Protein AF-A0A813IDP5-F1 (afdb_monomer)

Solvent-accessible surface area (backbone atoms only — not comparable to full-atom values): 16249 Å² total; per-residue (Å²): 142,84,89,81,89,81,82,82,85,81,72,72,75,73,71,68,74,80,64,77,87,74,73,73,68,77,76,72,83,73,72,84,49,48,85,25,66,48,54,74,78,59,19,26,36,28,25,37,61,45,60,48,39,92,89,48,86,57,61,52,46,71,66,23,50,35,38,32,26,32,76,22,34,38,39,47,40,36,32,64,86,67,83,49,56,37,43,33,43,34,32,31,40,37,76,62,54,77,47,74,40,76,81,41,38,32,37,30,34,30,40,36,33,32,39,54,38,87,44,98,55,37,33,29,40,22,27,33,35,28,42,31,26,80,41,68,93,49,50,41,40,35,36,38,38,82,76,44,77,42,68,70,37,56,89,52,60,59,45,72,74,37,39,87,55,71,80,70,61,55,93,42,63,68,58,33,37,76,76,73,42,86,48,38,35,39,34,31,37,84,68,42,78,48,53,71,81,61,20,68,47,75,84,81,56,91,84,59,84,76,78,84,75,82,77,76,78,79,71,91,74,78,95,75,86,84,93,86,74,92,80,70,80,84,75,80,88,78,84,85,86,89,89,81,88,86,86,76,90,85,77,89,80,88,80,88,80,91,78,89,81,135

Organism: Polarella glacialis (NCBI:txid89957)

Foldseek 3Di:
DDDDDDDPPPDPVVVVVVDDPPPPPPDPPQPQFDFFFDDLLPQKKFWFADKDDVVDGAQFDPTWIKGRFGRWIWTWTQGPVNPDTKTKTKTFRDDWDWDDDSQFKIKTKTWMWMDIPPDPQLKIWIWIKMWIDHGHQGKIKIFTQTPDIGGPCNVDDRSVRCSVVRPPHDGHPVVCCVPRNGTTMTITHPIDRDDNVRSPPDPDRPPDPPPPDPPPPPPDDDDDDDDDDPPPPPPPPDPPDDDDDDDDDDDDDDDDDDDDDD

Mean predicted aligned error: 13.95 Å

Secondary structure (DSSP, 8-state):
--------TTSSSSSSSS------PPPP------PBPPPGGG-EEEEEEEEE-SSSTT-BPSSEEEEEETTEEEEEEEBTTSS-EEEEEEEE-S----EE-TTS-EEEEEEEEEEEES-TT--EEEEEEEEEESSTTPPEEEEEEEEEEETT-TTS-HHHHHGGGTT---SSHHHHHHHH-PPEEEEEEEEEEPPHHHHTS----TT----------------------TTSTTSSSSS-----------------------

pLDDT: mean 78.55, std 21.83, range [33.69, 98.06]

Structure (mmCIF, N/CA/C/O backbone):
data_AF-A0A813IDP5-F1
#
_entry.id   AF-A0A813IDP5-F1
#
loop_
_atom_site.group_PDB
_atom_site.id
_atom_site.type_symbol
_atom_site.label_atom_id
_atom_site.label_alt_id
_atom_site.label_comp_id
_atom_site.label_asym_id
_atom_site.label_entity_id
_atom_site.label_seq_id
_atom_site.pdbx_PDB_ins_code
_atom_site.Cartn_x
_atom_site.Cartn_y
_atom_site.Cartn_z
_atom_site.occupancy
_atom_site.B_iso_or_equiv
_atom_site.auth_seq_id
_atom_site.auth_comp_id
_atom_site.auth_asym_id
_atom_site.auth_atom_id
_atom_site.pdbx_PDB_model_num
ATOM 1 N N . MET A 1 1 ? -82.434 -34.980 15.317 1.00 39.53 1 MET A N 1
ATOM 2 C CA . MET A 1 1 ? -81.660 -33.722 15.269 1.00 39.53 1 MET A CA 1
ATOM 3 C C . MET A 1 1 ? -80.456 -33.893 16.182 1.00 39.53 1 MET A C 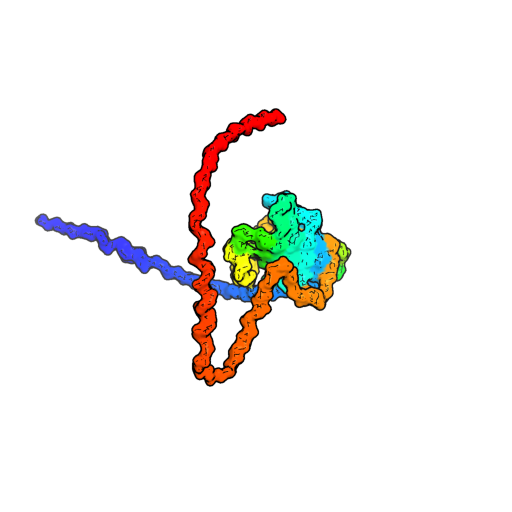1
ATOM 5 O O . MET A 1 1 ? -80.622 -33.821 17.388 1.00 39.53 1 MET A O 1
ATOM 9 N N . PHE A 1 2 ? -79.284 -34.212 15.634 1.00 33.69 2 PHE A N 1
ATOM 10 C CA . PHE A 1 2 ? -78.032 -34.261 16.394 1.00 33.69 2 PHE A CA 1
ATOM 11 C C . PHE A 1 2 ? -77.042 -33.322 15.713 1.00 33.69 2 PHE A C 1
ATOM 13 O O . PHE A 1 2 ? -76.660 -33.541 14.565 1.00 33.69 2 PHE A O 1
ATOM 20 N N . ALA A 1 3 ? -76.708 -32.235 16.404 1.00 39.44 3 ALA A N 1
ATOM 21 C CA . ALA A 1 3 ? -75.720 -31.264 15.969 1.00 39.44 3 ALA A CA 1
ATOM 22 C C . ALA A 1 3 ? -74.321 -31.797 16.304 1.00 39.44 3 ALA A C 1
ATOM 24 O O . ALA A 1 3 ? -74.005 -32.065 17.461 1.00 39.44 3 ALA A O 1
ATOM 25 N N . SER A 1 4 ? -73.504 -31.981 15.269 1.00 38.78 4 SER A N 1
ATOM 26 C CA . SER A 1 4 ? -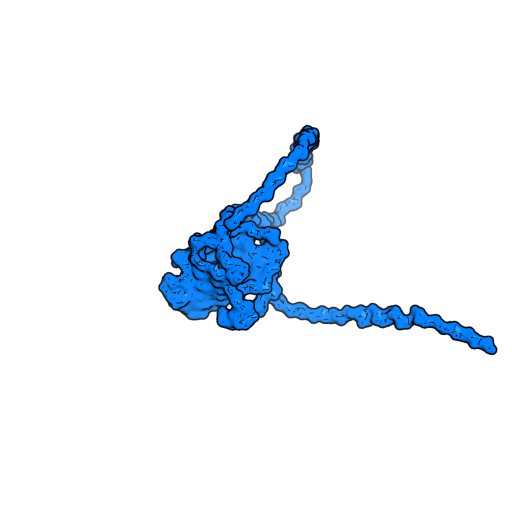72.108 -32.407 15.359 1.00 38.78 4 SER A CA 1
ATOM 27 C C . SER A 1 4 ? -71.207 -31.174 15.439 1.00 38.78 4 SER A C 1
ATOM 29 O O . SER A 1 4 ? -70.981 -30.510 14.429 1.00 38.78 4 SER A O 1
ATOM 31 N N . CYS A 1 5 ? -70.650 -30.895 16.617 1.00 44.81 5 CYS A N 1
ATOM 32 C CA . CYS A 1 5 ? -69.571 -29.924 16.792 1.00 44.81 5 CYS A CA 1
ATOM 33 C C . CYS A 1 5 ? -68.263 -30.484 16.207 1.00 44.81 5 CYS A C 1
ATOM 35 O O . CYS A 1 5 ? -67.716 -31.451 16.735 1.00 44.81 5 CYS A O 1
ATOM 37 N N . ARG A 1 6 ? -67.738 -29.879 15.132 1.00 44.88 6 ARG A N 1
ATOM 38 C CA . ARG A 1 6 ? -66.357 -30.101 14.670 1.00 44.88 6 ARG A CA 1
ATOM 39 C C . ARG A 1 6 ? -65.497 -28.899 15.044 1.00 44.88 6 ARG A C 1
ATOM 41 O O . ARG A 1 6 ? -65.799 -27.768 14.682 1.00 44.88 6 ARG A O 1
ATOM 48 N N . ASN A 1 7 ? -64.446 -29.194 15.796 1.00 49.28 7 ASN A N 1
ATOM 49 C CA . ASN A 1 7 ? -63.447 -28.274 16.316 1.00 49.28 7 ASN A CA 1
ATOM 50 C C . ASN A 1 7 ? -62.375 -28.007 15.230 1.00 49.28 7 ASN A C 1
ATOM 52 O O . ASN A 1 7 ? -61.724 -28.966 14.812 1.00 49.28 7 ASN A O 1
ATOM 56 N N . PRO A 1 8 ? -62.181 -26.766 14.742 1.00 49.66 8 PRO A N 1
ATOM 57 C CA . PRO A 1 8 ? -61.219 -26.459 13.675 1.00 49.66 8 PRO A CA 1
ATOM 58 C C . PRO A 1 8 ? -59.769 -26.259 14.166 1.00 49.66 8 PRO A C 1
ATOM 60 O O . PRO A 1 8 ? -58.891 -25.936 13.372 1.00 49.66 8 PRO A O 1
ATOM 63 N N . GLY A 1 9 ? -59.486 -26.453 15.458 1.00 47.94 9 GLY A N 1
ATOM 64 C CA . GLY A 1 9 ? -58.220 -26.040 16.079 1.00 47.94 9 GLY A CA 1
ATOM 65 C C . GLY A 1 9 ? -56.986 -26.931 15.873 1.00 47.94 9 GLY A C 1
ATOM 66 O O . GLY A 1 9 ? -55.965 -26.646 16.487 1.00 47.94 9 GLY A O 1
ATOM 67 N N . LEU A 1 10 ? -57.033 -28.000 15.066 1.00 49.62 10 LEU A N 1
ATOM 68 C CA . LEU A 1 10 ? -55.965 -29.022 15.056 1.00 49.62 10 LEU A CA 1
ATOM 69 C C . LEU A 1 10 ? -55.253 -29.249 13.710 1.00 49.62 10 LEU A C 1
ATOM 71 O O . LEU A 1 10 ? -54.625 -30.287 13.526 1.00 49.62 10 LEU A O 1
ATOM 75 N N . LEU A 1 11 ? -55.339 -28.305 12.767 1.00 49.62 11 LEU A N 1
ATOM 76 C CA . LEU A 1 11 ? -54.718 -28.444 11.435 1.00 49.62 11 LEU A CA 1
ATOM 77 C C . LEU A 1 11 ? -53.641 -27.399 11.102 1.00 49.62 11 LEU A C 1
ATOM 79 O O . LEU A 1 11 ? -53.041 -27.483 10.038 1.00 49.62 11 LEU A O 1
ATOM 83 N N . ILE A 1 12 ? -53.337 -26.460 12.006 1.00 51.47 12 ILE A N 1
ATOM 84 C CA . ILE A 1 12 ? -52.330 -25.406 11.753 1.00 51.47 12 ILE A CA 1
ATOM 85 C C . ILE A 1 12 ? -50.956 -25.728 12.382 1.00 51.47 12 ILE A C 1
ATOM 87 O O . ILE A 1 12 ? -49.949 -25.166 11.966 1.00 51.47 12 ILE A O 1
ATOM 91 N N . LEU A 1 13 ? -50.852 -26.697 13.303 1.00 48.41 13 LEU A N 1
ATOM 92 C CA . LEU A 1 13 ? -49.560 -27.041 13.927 1.00 48.41 13 LEU A CA 1
ATOM 93 C C . LEU A 1 13 ? -48.675 -28.006 13.114 1.00 48.41 13 LEU A C 1
ATOM 95 O O . LEU A 1 13 ? -47.488 -28.116 13.402 1.00 48.41 13 LEU A O 1
ATOM 99 N N . ALA A 1 14 ? -49.205 -28.687 12.093 1.00 48.88 14 ALA A N 1
ATOM 100 C CA . ALA A 1 14 ? -48.424 -29.642 11.294 1.00 48.88 14 ALA A CA 1
ATOM 101 C C . ALA A 1 14 ? -47.690 -29.002 10.096 1.00 48.88 14 ALA A C 1
ATOM 103 O O . ALA A 1 14 ? -46.794 -29.621 9.532 1.00 48.88 14 ALA A O 1
ATOM 104 N N . ALA A 1 15 ? -48.026 -27.761 9.725 1.00 50.28 15 ALA A N 1
ATOM 105 C CA . ALA A 1 15 ? -47.387 -27.049 8.612 1.00 50.28 15 ALA A CA 1
ATOM 106 C C . ALA A 1 15 ? -46.152 -26.220 9.028 1.00 50.28 15 ALA A C 1
ATOM 108 O O . ALA A 1 15 ? -45.417 -25.750 8.167 1.00 50.28 15 ALA A O 1
ATOM 109 N N . LEU A 1 16 ? -45.893 -26.067 10.334 1.00 50.84 16 LEU A N 1
ATOM 110 C CA . LEU A 1 16 ? -44.761 -25.293 10.873 1.00 50.84 16 LEU A CA 1
ATOM 111 C C . LEU A 1 16 ? -43.512 -26.136 11.191 1.00 50.84 16 LEU A C 1
ATOM 113 O O . LEU A 1 16 ? -42.489 -25.576 11.562 1.00 50.84 16 LEU A O 1
ATOM 117 N N . LEU A 1 17 ? -43.566 -27.462 11.021 1.00 52.31 17 LEU A N 1
ATOM 118 C CA . LEU A 1 17 ? -42.427 -28.368 11.261 1.00 52.31 17 LEU A CA 1
ATOM 119 C C . LEU A 1 17 ? -41.778 -28.903 9.968 1.00 52.31 17 LEU A C 1
ATOM 121 O O . LEU A 1 17 ? -40.867 -29.720 10.036 1.00 52.31 17 LEU A O 1
ATOM 125 N N . ALA A 1 18 ? -42.224 -28.438 8.794 1.00 51.28 18 ALA A N 1
ATOM 126 C CA . ALA A 1 18 ? -41.657 -28.797 7.484 1.00 51.28 18 ALA A CA 1
ATOM 127 C C . ALA A 1 18 ? -40.760 -27.693 6.873 1.00 51.28 18 ALA A C 1
ATOM 129 O O . ALA A 1 18 ? -40.407 -27.745 5.699 1.00 51.28 18 ALA A O 1
ATOM 130 N N . SER A 1 19 ? -40.392 -26.698 7.679 1.00 52.28 19 SER A N 1
ATOM 131 C CA . SER A 1 19 ? -39.401 -25.651 7.412 1.00 52.28 19 SER A CA 1
ATOM 132 C C . SER A 1 19 ? -38.330 -25.844 8.485 1.00 52.28 19 SER A C 1
ATOM 134 O O . SER A 1 19 ? -38.672 -25.854 9.658 1.00 52.28 19 SER A O 1
ATOM 136 N N . SER A 1 20 ? -37.051 -26.061 8.235 1.00 54.62 20 SER A N 1
ATOM 137 C CA . SER A 1 20 ? -36.212 -25.638 7.125 1.00 54.62 20 SER A CA 1
ATOM 138 C C . SER A 1 20 ? -34.971 -26.528 7.177 1.00 54.62 20 SER A C 1
ATOM 140 O O . SER A 1 20 ? -34.000 -26.240 7.876 1.00 54.62 20 SER A O 1
ATOM 142 N N . GLY A 1 21 ? -35.007 -27.655 6.470 1.00 55.09 21 GLY A N 1
ATOM 143 C CA . GLY A 1 21 ? -33.790 -28.382 6.126 1.00 55.09 21 GLY A CA 1
ATOM 144 C C . GLY A 1 21 ? -33.064 -27.627 5.019 1.00 55.09 21 GLY A C 1
ATOM 145 O O . GLY A 1 21 ? -32.944 -28.149 3.915 1.00 55.09 21 GLY A O 1
ATOM 146 N N . GLU A 1 22 ? -32.659 -26.379 5.272 1.00 63.47 22 GLU A N 1
ATOM 147 C CA . GLU A 1 22 ? -31.682 -25.711 4.422 1.00 63.47 22 GLU A CA 1
ATOM 148 C C . GLU A 1 22 ? -30.412 -26.540 4.536 1.00 63.47 22 GLU A C 1
ATOM 150 O O . GLU A 1 22 ? -29.700 -26.517 5.540 1.00 63.47 22 GLU A O 1
ATOM 155 N N . MET A 1 23 ? -30.183 -27.361 3.513 1.00 54.78 23 MET A N 1
ATOM 156 C CA . MET A 1 23 ? -28.875 -27.915 3.252 1.00 54.78 23 MET A CA 1
ATOM 157 C C . MET A 1 23 ? -27.949 -26.714 3.129 1.00 54.78 23 MET A C 1
ATOM 159 O O . MET A 1 23 ? -27.940 -26.054 2.092 1.00 54.78 23 MET A O 1
ATOM 163 N N . VAL A 1 24 ? -27.230 -26.403 4.209 1.00 66.12 24 VAL A N 1
ATOM 164 C CA . VAL A 1 24 ? -26.095 -25.487 4.184 1.00 66.12 24 VAL A CA 1
ATOM 165 C C . VAL A 1 24 ? -25.182 -26.061 3.117 1.00 66.12 24 VAL A C 1
ATOM 167 O O . VAL A 1 24 ? -24.538 -27.091 3.331 1.00 66.12 24 VAL A O 1
ATOM 170 N N . ALA A 1 25 ? -25.251 -25.483 1.916 1.00 71.88 25 ALA A N 1
ATOM 171 C CA . ALA A 1 25 ? -24.394 -25.869 0.817 1.00 71.88 25 ALA A CA 1
ATOM 172 C C . ALA A 1 25 ? -22.976 -25.809 1.372 1.00 71.88 25 ALA A C 1
ATOM 174 O O . ALA A 1 25 ? -22.614 -24.799 1.979 1.00 71.88 25 ALA A O 1
ATOM 175 N N . ALA A 1 26 ? -22.248 -26.924 1.261 1.00 71.94 26 ALA A N 1
ATOM 176 C CA . ALA A 1 26 ? -20.902 -27.039 1.798 1.00 71.94 26 ALA A CA 1
ATOM 177 C C . ALA A 1 26 ? -20.131 -25.785 1.395 1.00 71.94 26 ALA A C 1
ATOM 179 O O . ALA A 1 26 ? -20.037 -25.475 0.203 1.00 71.94 26 ALA A O 1
ATOM 180 N N . GLU A 1 27 ? -19.704 -25.021 2.399 1.00 71.44 27 GLU A N 1
ATOM 181 C CA . GLU A 1 27 ? -19.084 -23.735 2.154 1.00 71.44 27 GLU A CA 1
ATOM 182 C C . GLU A 1 27 ? -17.862 -23.992 1.264 1.00 71.44 27 GLU A C 1
ATOM 184 O O . GLU A 1 27 ? -17.040 -24.849 1.607 1.00 71.44 27 GLU A O 1
ATOM 189 N N . PRO A 1 28 ? -17.786 -23.374 0.072 1.00 71.56 28 PRO A N 1
ATOM 190 C CA . PRO A 1 28 ? -16.721 -23.672 -0.867 1.00 71.56 28 PRO A CA 1
ATOM 191 C C . PRO A 1 28 ? -15.389 -23.402 -0.179 1.00 71.56 28 PRO A C 1
ATOM 193 O O . PRO A 1 28 ? -15.232 -22.336 0.415 1.00 71.56 28 PRO A O 1
ATOM 196 N N . ASP A 1 29 ? -14.471 -24.366 -0.284 1.00 77.38 29 ASP A N 1
ATOM 197 C CA . ASP A 1 29 ? -13.171 -24.394 0.392 1.00 77.38 29 ASP A CA 1
ATOM 198 C C . ASP A 1 29 ? -12.573 -22.978 0.465 1.00 77.38 29 ASP A C 1
ATOM 200 O O . ASP A 1 29 ? -12.298 -22.340 -0.566 1.00 77.38 29 ASP A O 1
ATOM 204 N N . ARG A 1 30 ? -12.526 -22.411 1.680 1.00 72.31 30 ARG A N 1
ATOM 205 C CA . ARG A 1 30 ? -12.072 -21.031 1.867 1.00 72.31 30 ARG A CA 1
ATOM 206 C C . ARG A 1 30 ? -10.575 -21.018 1.573 1.00 72.31 30 ARG A C 1
ATOM 208 O O . ARG A 1 30 ? -9.841 -21.768 2.216 1.00 72.31 30 ARG A O 1
ATOM 215 N N . PRO A 1 31 ? -10.096 -20.191 0.628 1.00 76.25 31 PRO A N 1
ATOM 216 C CA . PRO A 1 31 ? -8.670 -20.109 0.375 1.00 76.25 31 PRO A CA 1
ATOM 217 C C . PRO A 1 31 ? -7.970 -19.682 1.667 1.00 76.25 31 PRO A C 1
ATOM 219 O O . PRO A 1 31 ? -8.310 -18.658 2.259 1.00 76.25 31 PRO A O 1
ATOM 222 N N . SER A 1 32 ? -7.008 -20.488 2.114 1.00 82.00 32 SER A N 1
ATOM 223 C CA . SER A 1 32 ? -6.149 -20.132 3.239 1.00 82.00 32 SER A CA 1
ATOM 224 C C . SER A 1 32 ? -5.260 -18.967 2.810 1.00 82.00 32 SER A C 1
ATOM 226 O O . SER A 1 32 ? -4.236 -19.174 2.157 1.00 82.00 32 SER A O 1
ATOM 228 N N . LEU A 1 33 ? -5.661 -17.742 3.149 1.00 89.44 33 LEU A N 1
ATOM 229 C CA . LEU A 1 33 ? -4.833 -16.562 2.935 1.00 89.44 33 LEU A CA 1
ATOM 230 C C . LEU A 1 33 ? -3.626 -16.613 3.871 1.00 89.44 33 LEU A C 1
ATOM 232 O O . LEU A 1 33 ? -3.745 -16.932 5.053 1.00 89.44 33 LEU A O 1
ATOM 236 N N . MET A 1 34 ? -2.458 -16.287 3.333 1.00 90.31 34 MET A N 1
ATOM 237 C CA . MET A 1 34 ? -1.220 -16.159 4.095 1.00 90.31 34 MET A CA 1
ATOM 238 C C . MET A 1 34 ? -0.588 -14.819 3.756 1.00 90.31 34 MET A C 1
ATOM 240 O O . MET A 1 34 ? -0.706 -14.369 2.617 1.00 90.31 34 MET A O 1
ATOM 244 N N . ILE A 1 35 ? 0.099 -14.209 4.724 1.00 92.00 35 ILE A N 1
ATOM 245 C CA . ILE A 1 35 ? 0.867 -12.987 4.470 1.00 92.00 35 ILE A CA 1
ATOM 246 C C . ILE A 1 35 ? 1.906 -13.290 3.391 1.00 92.00 35 ILE A C 1
ATOM 248 O O . ILE A 1 35 ? 2.665 -14.256 3.497 1.00 92.00 35 ILE A O 1
ATOM 252 N N . GLN A 1 36 ? 1.902 -12.477 2.344 1.00 95.44 36 GLN A N 1
ATOM 253 C CA . GLN A 1 36 ? 2.810 -12.575 1.215 1.00 95.44 36 GLN A CA 1
ATOM 254 C C . GLN A 1 36 ? 3.916 -11.540 1.337 1.00 95.44 36 GLN A C 1
ATOM 256 O O . GLN A 1 36 ? 3.737 -10.479 1.936 1.00 95.44 36 GLN A O 1
ATOM 261 N N . GLU A 1 37 ? 5.058 -11.842 0.725 1.00 94.94 37 GLU A N 1
ATOM 262 C CA . GLU A 1 37 ? 6.118 -10.855 0.630 1.00 94.94 37 GLU A CA 1
ATOM 263 C C . GLU A 1 37 ? 5.778 -9.762 -0.386 1.00 94.94 37 GLU A C 1
ATOM 265 O O . GLU A 1 37 ? 5.299 -10.043 -1.488 1.00 94.94 37 GLU A O 1
ATOM 270 N N . VAL A 1 38 ? 6.120 -8.519 -0.054 1.00 95.50 38 VAL A N 1
ATOM 271 C CA . VAL A 1 38 ? 6.118 -7.415 -1.018 1.00 95.50 38 VAL A CA 1
ATOM 272 C C . VAL A 1 38 ? 7.165 -7.699 -2.104 1.00 95.50 38 VAL A C 1
ATOM 274 O O . VAL A 1 38 ? 8.315 -8.015 -1.758 1.00 95.50 38 VAL A O 1
ATOM 277 N N . PRO A 1 39 ? 6.825 -7.586 -3.404 1.00 95.06 39 PRO A N 1
ATOM 278 C CA . PRO A 1 39 ? 7.782 -7.758 -4.495 1.00 95.06 39 PRO A CA 1
ATOM 279 C C . PRO A 1 39 ? 8.973 -6.813 -4.375 1.00 95.06 39 PRO A C 1
ATOM 281 O O . PRO A 1 39 ? 8.818 -5.668 -3.963 1.00 95.06 39 PRO A O 1
ATOM 284 N N . GLU A 1 40 ? 10.158 -7.248 -4.802 1.00 94.69 40 GLU A N 1
ATOM 285 C CA . GLU A 1 40 ? 11.375 -6.424 -4.742 1.00 94.69 40 GLU A CA 1
ATOM 286 C C . GLU A 1 40 ? 11.218 -5.071 -5.455 1.00 94.69 40 GLU A C 1
ATOM 288 O O . GLU A 1 40 ? 11.635 -4.048 -4.921 1.00 94.69 40 GLU A O 1
ATOM 293 N N . ALA A 1 41 ? 10.507 -5.047 -6.587 1.00 94.12 41 ALA A N 1
ATOM 294 C CA . ALA A 1 41 ? 10.184 -3.828 -7.336 1.00 94.12 41 ALA A CA 1
ATOM 295 C C . ALA A 1 41 ? 9.362 -2.794 -6.538 1.00 94.12 41 ALA A C 1
ATOM 297 O O . ALA A 1 41 ? 9.345 -1.616 -6.886 1.00 94.12 41 ALA A O 1
ATOM 298 N N . MET A 1 42 ? 8.688 -3.229 -5.472 1.00 95.00 42 MET A N 1
ATOM 299 C CA . MET A 1 42 ? 7.898 -2.385 -4.580 1.00 95.00 42 MET A CA 1
ATOM 300 C C . MET A 1 42 ? 8.577 -2.128 -3.237 1.00 95.00 42 MET A C 1
ATOM 302 O O . MET A 1 42 ? 8.054 -1.342 -2.461 1.00 95.00 42 MET A O 1
ATOM 306 N N . ARG A 1 43 ? 9.718 -2.759 -2.928 1.00 95.56 43 ARG A N 1
ATOM 307 C CA . ARG A 1 43 ? 10.416 -2.552 -1.649 1.00 95.56 43 ARG A CA 1
ATOM 308 C C . ARG A 1 43 ? 11.118 -1.202 -1.660 1.00 95.56 43 ARG A C 1
ATOM 310 O O . ARG A 1 43 ? 12.257 -1.085 -2.114 1.00 95.56 43 ARG A O 1
ATOM 317 N N . LEU A 1 44 ? 10.426 -0.177 -1.185 1.00 95.44 44 LEU A N 1
ATOM 318 C CA . LEU A 1 44 ? 10.867 1.208 -1.258 1.00 95.44 44 LEU A CA 1
ATOM 319 C C . LEU A 1 44 ? 10.523 1.990 0.005 1.00 95.44 44 LEU A C 1
ATOM 321 O O . LEU A 1 44 ? 9.554 1.691 0.699 1.00 95.44 44 LEU A O 1
ATOM 325 N N . ARG A 1 45 ? 11.304 3.032 0.266 1.00 96.44 45 ARG A N 1
ATOM 326 C CA . ARG A 1 45 ? 10.967 4.128 1.171 1.00 96.44 45 ARG A CA 1
ATOM 327 C C . ARG A 1 45 ? 10.711 5.352 0.313 1.00 96.44 45 ARG A C 1
ATOM 329 O O . ARG A 1 45 ? 11.537 5.674 -0.531 1.00 96.44 45 ARG A O 1
ATOM 336 N N . GLY A 1 46 ? 9.596 6.029 0.516 1.00 96.06 46 GLY A N 1
ATOM 337 C CA . GLY A 1 46 ? 9.273 7.233 -0.238 1.00 96.06 46 GLY A CA 1
ATOM 338 C C . GLY A 1 46 ? 8.324 8.121 0.538 1.00 96.06 46 GLY A C 1
ATOM 339 O O . GLY A 1 46 ? 8.118 7.931 1.740 1.00 96.06 46 GLY A O 1
ATOM 340 N N . ASN A 1 47 ? 7.725 9.076 -0.161 1.00 97.25 47 ASN A N 1
ATOM 341 C CA . ASN A 1 47 ? 6.681 9.899 0.419 1.00 97.25 47 ASN A CA 1
ATOM 342 C C . ASN A 1 47 ? 5.443 9.895 -0.467 1.00 97.25 47 ASN A C 1
ATOM 344 O O . ASN A 1 47 ? 5.552 10.092 -1.676 1.00 97.25 47 ASN A O 1
ATOM 348 N N . ALA A 1 48 ? 4.267 9.729 0.132 1.00 95.81 48 ALA A N 1
ATOM 349 C CA . ALA A 1 48 ? 3.024 10.078 -0.534 1.00 95.81 48 ALA A CA 1
ATOM 350 C C . ALA A 1 48 ? 3.037 11.588 -0.750 1.00 95.81 48 ALA A C 1
ATOM 352 O O . ALA A 1 48 ? 3.136 12.351 0.210 1.00 95.81 48 ALA A O 1
ATOM 353 N N . ALA A 1 49 ? 2.994 12.019 -2.004 1.00 94.25 49 ALA A N 1
ATOM 354 C CA . ALA A 1 49 ? 2.986 13.428 -2.384 1.00 94.25 49 ALA A CA 1
ATOM 355 C C . ALA A 1 49 ? 1.582 13.913 -2.751 1.00 94.25 49 ALA A C 1
ATOM 357 O O . ALA A 1 49 ? 1.316 15.115 -2.766 1.00 94.25 49 ALA A O 1
ATOM 358 N N . TRP A 1 50 ? 0.689 12.976 -3.062 1.00 91.31 50 TRP A N 1
ATOM 359 C CA . TRP A 1 50 ? -0.676 13.260 -3.456 1.00 91.31 50 TRP A CA 1
ATOM 360 C C . TRP A 1 50 ? -1.568 12.053 -3.182 1.00 91.31 50 TRP A C 1
ATOM 362 O O . TRP A 1 50 ? -1.134 10.914 -3.354 1.00 91.31 50 TRP A O 1
ATOM 372 N N . CYS A 1 51 ? -2.813 12.326 -2.803 1.00 86.38 51 CYS A N 1
ATOM 373 C CA . CYS A 1 51 ? -3.883 11.343 -2.741 1.00 86.38 51 CYS A CA 1
ATOM 374 C C . CYS A 1 51 ? -5.179 11.977 -3.262 1.00 86.38 51 CYS A C 1
ATOM 376 O O . CYS A 1 51 ? -5.502 13.104 -2.861 1.00 86.38 51 CYS A O 1
ATOM 378 N N . ASN A 1 52 ? -5.931 11.281 -4.118 1.00 84.88 52 ASN A N 1
ATOM 379 C CA . ASN A 1 52 ? -7.360 11.548 -4.266 1.00 84.88 52 ASN A CA 1
ATOM 380 C C . ASN A 1 52 ? -8.140 10.583 -3.378 1.00 84.88 52 ASN A C 1
ATOM 382 O O . ASN A 1 52 ? -8.199 9.385 -3.626 1.00 84.88 52 ASN A O 1
ATOM 386 N N . ASP A 1 53 ? -8.795 11.148 -2.378 1.00 77.88 53 ASP A N 1
ATOM 387 C CA . ASP A 1 53 ? -9.888 10.487 -1.690 1.00 77.88 53 ASP A CA 1
ATOM 388 C C . ASP A 1 53 ? -11.185 11.092 -2.259 1.00 77.88 53 ASP A C 1
ATOM 390 O O . ASP A 1 53 ? -11.370 12.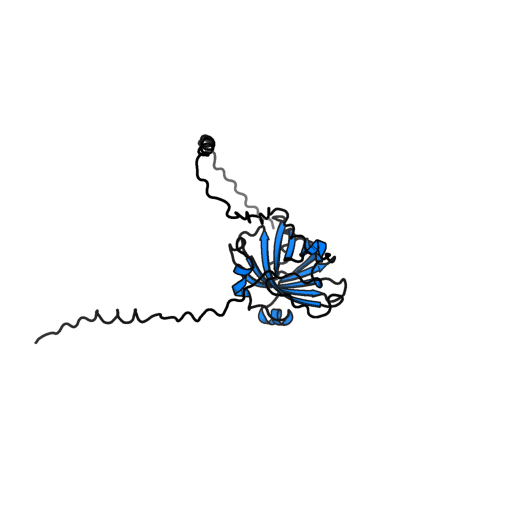314 -2.151 1.00 77.88 53 ASP A O 1
ATOM 394 N N . PRO A 1 54 ? -12.026 10.305 -2.958 1.00 68.94 54 PRO A N 1
ATOM 395 C CA . PRO A 1 54 ? -13.267 10.805 -3.540 1.00 68.94 54 PRO A CA 1
ATOM 396 C C . PRO A 1 54 ? -14.269 11.287 -2.482 1.00 68.94 54 PRO A C 1
ATOM 398 O O . PRO A 1 54 ? -15.081 12.161 -2.791 1.00 68.94 54 PRO A O 1
ATOM 401 N N . ASP A 1 55 ? -14.185 10.773 -1.253 1.00 69.56 55 ASP A N 1
ATOM 402 C CA . ASP A 1 55 ? -15.118 11.076 -0.170 1.00 69.56 55 ASP A CA 1
ATOM 403 C C . ASP A 1 55 ? -14.592 12.174 0.765 1.00 69.56 55 ASP A C 1
ATOM 405 O O . ASP A 1 55 ? -15.375 12.875 1.411 1.00 69.56 55 ASP A O 1
ATOM 409 N N . GLU A 1 56 ? -13.274 12.392 0.807 1.00 63.78 56 GLU A N 1
ATOM 410 C CA . GLU A 1 56 ? -12.655 13.353 1.721 1.00 63.78 56 GLU A CA 1
ATOM 411 C C . GLU A 1 56 ? -11.484 14.110 1.100 1.00 63.78 56 GLU A C 1
ATOM 413 O O . GLU A 1 56 ? -10.318 13.827 1.378 1.00 63.78 56 GLU A O 1
ATOM 418 N N . THR A 1 57 ? -11.782 15.139 0.299 1.00 59.19 57 THR A N 1
ATOM 419 C CA . THR A 1 57 ? -10.777 15.976 -0.377 1.00 59.19 57 THR A CA 1
ATOM 420 C C . THR A 1 57 ? -9.651 16.437 0.568 1.00 59.19 57 THR A C 1
ATOM 422 O O . THR A 1 57 ? -9.737 17.467 1.236 1.00 59.19 57 THR A O 1
ATOM 425 N N . MET A 1 58 ? -8.566 15.658 0.557 1.00 69.00 58 MET A N 1
ATOM 426 C CA . MET A 1 58 ? -7.299 15.796 1.271 1.00 69.00 58 MET A CA 1
ATOM 427 C C . MET A 1 58 ? -7.352 15.863 2.811 1.00 69.00 58 MET A C 1
ATOM 429 O O . MET A 1 58 ? -7.040 16.904 3.397 1.00 69.00 58 MET A O 1
ATOM 433 N N . ARG A 1 59 ? -7.604 14.721 3.463 1.00 86.94 59 ARG A N 1
ATOM 434 C CA . ARG A 1 59 ? -7.497 14.524 4.926 1.00 86.94 59 ARG A CA 1
ATOM 435 C C . ARG A 1 59 ? -6.094 14.784 5.510 1.00 86.94 59 ARG A C 1
ATOM 437 O O . ARG A 1 59 ? -5.986 15.222 6.658 1.00 86.94 59 ARG A O 1
ATOM 444 N N . TYR A 1 60 ? -5.026 14.552 4.742 1.00 92.38 60 TYR A N 1
ATOM 445 C CA . TYR A 1 60 ? -3.645 14.542 5.252 1.00 92.38 60 TYR A CA 1
ATOM 446 C C . TYR A 1 60 ? -2.776 15.716 4.784 1.00 92.38 60 TYR A C 1
ATOM 448 O O . TYR A 1 60 ? -3.014 16.338 3.744 1.00 92.38 60 TYR A O 1
ATOM 456 N N . VAL A 1 61 ? -1.748 16.020 5.575 1.00 94.50 61 VAL A N 1
ATOM 457 C CA . VAL A 1 61 ? -0.647 16.914 5.213 1.00 94.50 61 VAL A CA 1
ATOM 458 C C . VAL A 1 61 ? 0.330 16.142 4.333 1.00 94.50 61 VAL A C 1
ATOM 460 O O . VAL A 1 61 ? 0.844 15.104 4.740 1.00 94.50 61 VAL A O 1
ATOM 463 N N . PHE A 1 62 ? 0.599 16.674 3.142 1.00 93.94 62 PHE A N 1
ATOM 464 C CA . PHE A 1 62 ? 1.573 16.123 2.203 1.00 93.94 62 PHE A CA 1
ATOM 465 C C . PHE A 1 62 ? 2.885 16.929 2.215 1.00 93.94 62 PHE A C 1
ATOM 467 O O . PHE A 1 62 ? 2.844 18.147 2.425 1.00 93.94 62 PHE A O 1
ATOM 474 N N . PRO A 1 63 ? 4.031 16.294 1.912 1.00 96.00 63 PRO A N 1
ATOM 475 C CA . PRO A 1 63 ? 4.184 14.852 1.731 1.00 96.00 63 PRO A CA 1
ATOM 476 C C . PRO A 1 63 ? 4.255 14.107 3.079 1.00 96.00 63 PRO A C 1
ATOM 478 O O . PRO A 1 63 ? 4.666 14.695 4.081 1.00 96.00 63 PRO A O 1
ATOM 481 N N . TYR A 1 64 ? 3.886 12.823 3.111 1.00 96.12 64 TYR A N 1
ATOM 482 C CA . TYR A 1 64 ? 4.050 11.971 4.298 1.00 96.12 64 TYR A CA 1
ATOM 483 C C . TYR A 1 64 ? 4.805 10.672 3.995 1.00 96.12 64 TYR A C 1
ATOM 485 O O . TYR A 1 64 ? 4.678 10.143 2.889 1.00 96.12 64 TYR A O 1
ATOM 493 N N . PRO A 1 65 ? 5.602 10.145 4.943 1.00 97.25 65 PRO A N 1
ATOM 494 C CA . PRO A 1 65 ? 6.454 8.993 4.687 1.00 97.25 65 PRO A CA 1
ATOM 495 C C . PRO A 1 65 ? 5.653 7.694 4.571 1.00 97.25 65 PRO A C 1
ATOM 497 O O . PRO A 1 65 ? 4.733 7.428 5.351 1.00 97.25 65 PRO A O 1
ATOM 500 N N . VAL A 1 66 ? 6.084 6.856 3.630 1.00 97.19 66 VAL A N 1
ATOM 501 C CA . VAL A 1 66 ? 5.628 5.477 3.446 1.00 97.19 66 VAL A CA 1
ATOM 502 C C . VAL A 1 66 ? 6.836 4.561 3.274 1.00 97.19 66 VAL A C 1
ATOM 504 O O . VAL A 1 66 ? 7.857 4.939 2.688 1.00 97.19 66 VAL A O 1
ATOM 507 N N . GLU A 1 67 ? 6.734 3.341 3.782 1.00 96.88 67 GLU A N 1
ATOM 508 C CA . GLU A 1 67 ? 7.789 2.348 3.655 1.00 96.88 67 GLU A CA 1
ATOM 509 C C . GLU A 1 67 ? 7.222 0.962 3.360 1.00 96.88 67 GLU A C 1
ATOM 511 O O . GLU A 1 67 ? 6.546 0.366 4.193 1.00 96.88 67 GLU A O 1
ATOM 516 N N . PHE A 1 68 ? 7.559 0.426 2.191 1.00 95.88 68 PHE A N 1
ATOM 517 C CA . PHE A 1 68 ? 7.228 -0.918 1.740 1.00 95.88 68 PHE A CA 1
ATOM 518 C C . PHE A 1 68 ? 8.408 -1.861 2.016 1.00 95.88 68 PHE A C 1
ATOM 520 O O . PHE A 1 68 ? 9.467 -1.775 1.394 1.00 95.88 68 PHE A O 1
ATOM 527 N N . ARG A 1 69 ? 8.235 -2.782 2.963 1.00 95.00 69 ARG A N 1
ATOM 528 C CA . ARG A 1 69 ? 9.224 -3.780 3.408 1.00 95.00 69 ARG A CA 1
ATOM 529 C C . ARG A 1 69 ? 8.809 -5.179 2.964 1.00 95.00 69 ARG A C 1
ATOM 531 O O . ARG A 1 69 ? 7.728 -5.368 2.432 1.00 95.00 69 ARG A O 1
ATOM 538 N N . ALA A 1 70 ? 9.638 -6.195 3.213 1.00 93.44 70 ALA A N 1
ATOM 539 C CA . ALA A 1 70 ? 9.319 -7.554 2.771 1.00 93.44 70 ALA A CA 1
ATOM 540 C C . ALA A 1 70 ? 7.988 -8.062 3.354 1.00 93.44 70 ALA A C 1
ATOM 542 O O . ALA A 1 70 ? 7.219 -8.673 2.630 1.00 93.44 70 ALA A O 1
ATOM 543 N N . ALA A 1 71 ? 7.688 -7.771 4.622 1.00 89.88 71 ALA A N 1
ATOM 544 C CA . ALA A 1 71 ? 6.502 -8.292 5.311 1.00 89.88 71 ALA A CA 1
ATOM 545 C C . ALA A 1 71 ? 5.213 -7.460 5.126 1.00 89.88 71 ALA A C 1
ATOM 547 O O . ALA A 1 71 ? 4.186 -7.811 5.703 1.00 89.88 71 ALA A O 1
ATOM 548 N N . GLY A 1 72 ? 5.261 -6.349 4.388 1.00 94.25 72 GLY A N 1
ATOM 549 C CA . GLY A 1 72 ? 4.155 -5.395 4.292 1.00 94.25 72 GLY A CA 1
ATOM 550 C C . GLY A 1 72 ? 4.655 -3.959 4.209 1.00 94.25 72 GLY A C 1
ATOM 551 O O . GLY A 1 72 ? 5.830 -3.723 3.937 1.00 94.25 72 GLY A O 1
ATOM 552 N N . TYR A 1 73 ? 3.787 -2.992 4.468 1.00 96.06 73 TYR A N 1
ATOM 553 C CA . TYR A 1 73 ? 4.135 -1.577 4.425 1.00 96.06 73 TYR A CA 1
ATOM 554 C C . TYR A 1 73 ? 3.603 -0.814 5.636 1.00 96.06 73 TYR A C 1
ATOM 556 O O . TYR A 1 73 ? 2.685 -1.263 6.322 1.00 96.06 73 TYR A O 1
ATOM 564 N N . VAL A 1 74 ? 4.220 0.329 5.919 1.00 96.94 74 VAL A N 1
ATOM 565 C CA . VAL A 1 74 ? 3.832 1.242 6.998 1.00 96.94 74 VAL A CA 1
ATOM 566 C C . VAL A 1 74 ? 3.765 2.670 6.479 1.00 96.94 74 VAL A C 1
ATOM 568 O O . VAL A 1 74 ? 4.496 3.027 5.554 1.00 96.94 74 VAL A O 1
ATOM 571 N N . TRP A 1 75 ? 2.915 3.495 7.082 1.00 97.06 75 TRP A N 1
ATOM 572 C CA . TRP A 1 75 ? 2.828 4.922 6.775 1.00 97.06 75 TRP A CA 1
ATOM 573 C C . TRP A 1 75 ? 2.595 5.748 8.038 1.00 97.06 75 TRP A C 1
ATOM 575 O O . TRP A 1 75 ? 2.132 5.239 9.061 1.00 97.06 75 TRP A O 1
ATOM 585 N N . SER A 1 76 ? 2.935 7.033 7.959 1.00 97.06 76 SER A N 1
ATOM 586 C CA . SER A 1 76 ? 2.689 8.010 9.020 1.00 97.06 76 SER A CA 1
ATOM 587 C C . SER A 1 76 ? 2.126 9.282 8.402 1.00 97.06 76 SER A C 1
ATOM 589 O O . SER A 1 76 ? 2.893 10.097 7.908 1.00 97.06 76 SER A O 1
ATOM 591 N N . ALA A 1 77 ? 0.801 9.433 8.383 1.00 96.19 77 ALA A N 1
ATOM 592 C CA . ALA A 1 77 ? 0.089 10.498 7.680 1.00 96.19 77 ALA A CA 1
ATOM 593 C C . ALA A 1 77 ? -0.525 11.515 8.667 1.00 96.19 77 ALA A C 1
ATOM 595 O O . ALA A 1 77 ? -1.551 11.242 9.301 1.00 96.19 77 ALA A O 1
ATOM 596 N N . PRO A 1 78 ? 0.068 12.712 8.834 1.00 95.75 78 PRO A N 1
ATOM 597 C CA . PRO A 1 78 ? -0.487 13.746 9.705 1.00 95.75 78 PRO A CA 1
ATOM 598 C C . PRO A 1 78 ? -1.810 14.278 9.153 1.00 95.75 78 PRO A C 1
ATOM 600 O O . PRO A 1 78 ? -1.893 14.616 7.973 1.00 95.75 78 PRO A O 1
ATOM 603 N N . LYS A 1 79 ? -2.848 14.404 9.985 1.00 93.19 79 LYS A N 1
ATOM 604 C CA . LYS A 1 79 ? -4.125 14.999 9.560 1.00 93.19 79 LYS A CA 1
ATOM 605 C C . LYS A 1 79 ? -3.997 16.515 9.413 1.00 93.19 79 LYS A C 1
ATOM 607 O O . LYS A 1 79 ? -3.339 17.169 10.222 1.00 93.19 79 LYS A O 1
ATOM 612 N N . LYS A 1 80 ? -4.654 17.098 8.404 1.00 92.06 80 LYS A N 1
ATOM 613 C CA . LYS A 1 80 ? -4.615 18.555 8.153 1.00 92.06 80 LYS A CA 1
ATOM 614 C C . LYS A 1 80 ? -5.192 19.390 9.289 1.00 92.06 80 LYS A C 1
ATOM 616 O O . LYS A 1 80 ? -4.752 20.516 9.490 1.00 92.06 80 LYS A O 1
ATOM 621 N N . ASP A 1 81 ? -6.166 18.849 10.011 1.00 92.25 81 ASP A N 1
ATOM 622 C CA . ASP A 1 81 ? -6.778 19.508 11.166 1.00 92.25 81 ASP A CA 1
ATOM 623 C C . ASP A 1 81 ? -5.875 19.500 12.416 1.00 92.25 81 ASP A C 1
ATOM 625 O O . ASP A 1 81 ? -6.228 20.091 13.434 1.00 92.25 81 ASP A O 1
ATOM 629 N N . GLY A 1 82 ? -4.712 18.838 12.350 1.00 91.56 82 GLY A N 1
ATOM 630 C CA . GLY A 1 82 ? -3.764 18.718 13.454 1.00 91.56 82 GLY A CA 1
ATOM 631 C C . GLY A 1 82 ? -4.241 17.824 14.601 1.00 91.56 82 GLY A C 1
ATOM 632 O O . GLY A 1 82 ? -3.584 17.782 15.639 1.00 91.56 82 GLY A O 1
ATOM 633 N N . SER A 1 83 ? -5.361 17.110 14.444 1.00 93.44 83 SER A N 1
ATOM 634 C CA . SER A 1 83 ? -5.963 16.306 15.516 1.00 93.44 83 SER A CA 1
ATOM 635 C C . SER A 1 83 ? -5.127 15.083 15.892 1.00 93.44 83 SER A C 1
ATOM 637 O O . SER A 1 83 ? -5.101 14.683 17.057 1.00 93.44 83 SER A O 1
ATOM 639 N N . ALA A 1 84 ? -4.452 14.478 14.913 1.00 93.81 84 ALA A N 1
ATOM 640 C CA . ALA A 1 84 ? -3.633 13.288 15.089 1.00 93.81 84 ALA A CA 1
ATOM 641 C C . ALA A 1 84 ? -2.669 13.076 13.913 1.00 93.81 84 ALA A C 1
ATOM 643 O O . ALA A 1 84 ? -2.816 13.665 12.841 1.00 93.81 84 ALA A O 1
ATOM 644 N N . THR A 1 85 ? -1.712 12.171 14.110 1.00 95.12 85 THR A N 1
ATOM 645 C CA . THR A 1 85 ? -0.994 11.507 13.016 1.00 95.12 85 THR A CA 1
ATOM 646 C C . THR A 1 85 ? -1.517 10.091 12.899 1.00 95.12 85 THR A C 1
ATOM 648 O O . THR A 1 85 ? -1.558 9.369 13.893 1.00 95.12 85 THR A O 1
ATOM 651 N N . GLU A 1 86 ? -1.957 9.723 11.703 1.00 94.69 86 GLU A N 1
ATOM 652 C CA . GLU A 1 86 ? -2.350 8.360 11.403 1.00 94.69 86 GLU A CA 1
ATOM 653 C C . GLU A 1 86 ? -1.103 7.502 11.213 1.00 94.69 86 GLU A C 1
ATOM 655 O O . GLU A 1 86 ? -0.299 7.764 10.325 1.00 94.69 86 GLU A O 1
ATOM 660 N N . LEU A 1 87 ? -0.942 6.487 12.053 1.00 96.75 87 LEU A N 1
ATOM 661 C CA . LEU A 1 87 ? 0.106 5.484 11.939 1.00 96.75 87 LEU A CA 1
ATOM 662 C C . LEU A 1 87 ? -0.531 4.196 11.450 1.00 96.75 87 LEU A C 1
ATOM 664 O O . LEU A 1 87 ? -1.371 3.619 12.146 1.00 96.75 87 LEU A O 1
ATOM 668 N N . GLY A 1 88 ? -0.146 3.759 10.261 1.00 96.00 88 GLY A N 1
ATOM 669 C CA . GLY A 1 88 ? -0.767 2.618 9.619 1.00 96.00 88 GLY A CA 1
ATOM 670 C C . GLY A 1 88 ? 0.195 1.510 9.256 1.00 96.00 88 GLY A C 1
ATOM 671 O O . GLY A 1 88 ? 1.399 1.717 9.089 1.00 96.00 88 GLY A O 1
ATOM 672 N N . VAL A 1 89 ? -0.373 0.314 9.150 1.00 97.00 89 VAL A N 1
ATOM 673 C CA . VAL A 1 89 ? 0.309 -0.899 8.712 1.00 97.00 89 VAL A CA 1
ATOM 674 C C . VAL A 1 89 ? -0.579 -1.657 7.728 1.00 97.00 89 VAL A C 1
ATOM 676 O O . VAL A 1 89 ? -1.790 -1.774 7.935 1.00 97.00 89 VAL A O 1
ATOM 679 N N . GLY A 1 90 ? 0.028 -2.186 6.672 1.00 97.25 90 GLY A N 1
ATOM 680 C CA . GLY A 1 90 ? -0.629 -2.973 5.633 1.00 97.25 90 GLY A CA 1
ATOM 681 C C . GLY A 1 90 ? 0.166 -4.230 5.296 1.00 97.25 90 GLY A C 1
ATOM 682 O O . GLY A 1 90 ? 1.396 -4.231 5.346 1.00 97.25 90 GLY A O 1
ATOM 683 N N . VAL A 1 91 ? -0.528 -5.319 4.968 1.00 97.06 91 VAL A N 1
ATOM 684 C CA . VAL A 1 91 ? 0.076 -6.592 4.551 1.00 97.06 91 VAL A CA 1
ATOM 685 C C . VAL A 1 91 ? -0.605 -7.135 3.303 1.00 97.06 91 VAL A C 1
ATOM 687 O O . VAL A 1 91 ? -1.824 -7.046 3.153 1.00 97.06 91 VAL A O 1
ATOM 690 N N . LEU A 1 92 ? 0.182 -7.754 2.428 1.00 97.00 92 LEU A N 1
ATOM 691 C CA . LEU A 1 92 ? -0.325 -8.429 1.238 1.00 97.00 92 LEU A CA 1
ATOM 692 C C . LEU A 1 92 ? -0.863 -9.803 1.637 1.00 97.00 92 LEU A C 1
ATOM 694 O O . LEU A 1 92 ? -0.178 -10.568 2.315 1.00 97.00 92 LEU A O 1
ATOM 698 N N . LEU A 1 93 ? -2.077 -10.130 1.209 1.00 96.12 93 LEU A N 1
ATOM 699 C CA . LEU A 1 93 ? -2.731 -11.409 1.493 1.00 96.12 93 LEU A CA 1
ATOM 700 C C . LEU A 1 93 ? -2.796 -12.338 0.279 1.00 96.12 93 LEU A C 1
ATOM 702 O O . LEU A 1 93 ? -2.972 -13.547 0.439 1.00 96.12 93 LEU A O 1
ATOM 706 N N . THR A 1 94 ? -2.629 -11.798 -0.927 1.00 95.56 94 THR A N 1
ATOM 707 C CA . THR A 1 94 ? -2.438 -12.580 -2.154 1.00 95.56 94 THR A CA 1
ATOM 708 C C . THR A 1 94 ? -1.115 -12.227 -2.802 1.00 95.56 94 THR A C 1
ATOM 710 O O . THR A 1 94 ? -0.542 -11.161 -2.568 1.00 95.56 94 THR A O 1
ATOM 713 N N . LYS A 1 95 ? -0.584 -13.167 -3.586 1.00 94.94 95 LYS A N 1
ATOM 714 C CA . LYS A 1 95 ? 0.689 -12.965 -4.265 1.00 94.94 95 LYS A CA 1
ATOM 715 C C . LYS A 1 95 ? 0.534 -11.814 -5.256 1.00 94.94 95 LYS A C 1
ATOM 717 O O . LYS A 1 95 ? -0.365 -11.843 -6.088 1.00 94.94 95 LYS A O 1
ATOM 722 N N . ALA A 1 96 ? 1.428 -10.840 -5.164 1.00 94.00 96 ALA A N 1
ATOM 723 C CA . ALA A 1 96 ? 1.531 -9.756 -6.123 1.00 94.00 96 ALA A CA 1
ATOM 724 C C . ALA A 1 96 ? 2.137 -10.279 -7.437 1.00 94.00 96 ALA A C 1
ATOM 726 O O . ALA A 1 96 ? 3.265 -10.785 -7.465 1.00 94.00 96 ALA A O 1
ATOM 727 N N . GLU A 1 97 ? 1.364 -10.212 -8.519 1.00 91.44 97 GLU A N 1
ATOM 728 C CA . GLU A 1 97 ? 1.799 -10.619 -9.855 1.00 91.44 97 GLU A CA 1
ATOM 729 C C . GLU A 1 97 ? 2.345 -9.419 -10.627 1.00 91.44 97 GLU A C 1
ATOM 731 O O . GLU A 1 97 ? 1.594 -8.598 -11.151 1.00 91.44 97 GLU A O 1
ATOM 736 N N . LEU A 1 98 ? 3.674 -9.337 -10.715 1.00 94.94 98 LEU A N 1
ATOM 737 C CA . LEU A 1 98 ? 4.343 -8.285 -11.468 1.00 94.94 98 LEU A CA 1
ATOM 738 C C . LEU A 1 98 ? 4.171 -8.510 -12.979 1.00 94.94 98 LEU A C 1
ATOM 740 O O . LEU A 1 98 ? 4.632 -9.512 -13.530 1.00 94.94 98 LEU A O 1
ATOM 744 N N . LYS A 1 99 ? 3.545 -7.550 -13.654 1.00 95.38 99 LYS A N 1
ATOM 745 C CA . LYS A 1 99 ? 3.460 -7.434 -15.111 1.00 95.38 99 LYS A CA 1
ATOM 746 C C . LYS A 1 99 ? 4.471 -6.387 -15.571 1.00 95.38 99 LYS A C 1
ATOM 748 O O . LYS A 1 99 ? 4.425 -5.252 -15.111 1.00 95.38 99 LYS A O 1
ATOM 753 N N . GLY A 1 100 ? 5.358 -6.756 -16.492 1.00 92.69 100 GLY A N 1
ATOM 754 C CA . GLY A 1 100 ? 6.430 -5.883 -16.982 1.00 92.69 100 GLY A CA 1
ATOM 755 C C . GLY A 1 100 ? 7.799 -6.250 -16.411 1.00 92.69 100 GLY A C 1
ATOM 756 O O . GLY A 1 100 ? 8.020 -7.387 -15.996 1.00 92.69 100 GLY A O 1
ATOM 757 N N . ASP A 1 101 ? 8.727 -5.296 -16.427 1.00 90.56 101 ASP A N 1
ATOM 758 C CA . ASP A 1 101 ? 10.090 -5.468 -15.916 1.00 90.56 101 ASP A CA 1
ATOM 759 C C . ASP A 1 101 ? 10.331 -4.486 -14.765 1.00 90.56 101 ASP A C 1
ATOM 761 O O . ASP A 1 101 ? 10.111 -3.283 -14.895 1.00 90.56 101 ASP A O 1
ATOM 765 N N . ALA A 1 102 ? 10.806 -5.011 -13.633 1.00 86.31 102 ALA A N 1
ATOM 766 C CA . ALA A 1 102 ? 11.088 -4.254 -12.417 1.00 86.31 102 ALA A CA 1
ATOM 767 C C . ALA A 1 102 ? 12.055 -3.078 -12.646 1.00 86.31 102 ALA A C 1
ATOM 769 O O . ALA A 1 102 ? 11.970 -2.064 -11.949 1.00 86.31 102 ALA A O 1
ATOM 770 N N . ALA A 1 103 ? 12.964 -3.198 -13.620 1.00 87.69 103 ALA A N 1
ATOM 771 C CA . ALA A 1 103 ? 13.897 -2.134 -13.980 1.00 87.69 103 ALA A CA 1
ATOM 772 C C . ALA A 1 103 ? 13.274 -1.051 -14.878 1.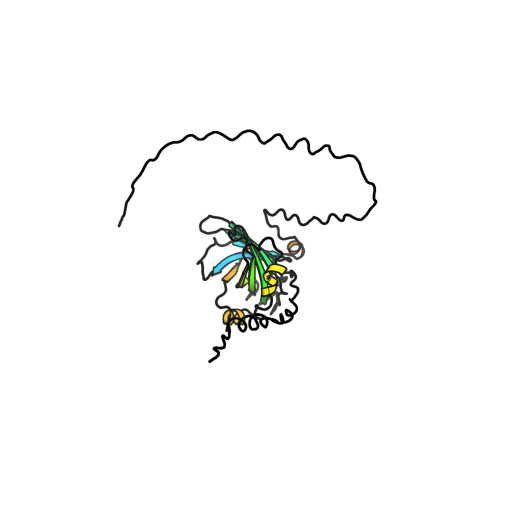00 87.69 103 ALA A C 1
ATOM 774 O O . ALA A 1 103 ? 13.868 0.018 -15.028 1.00 87.69 103 ALA A O 1
ATOM 775 N N . SER A 1 104 ? 12.106 -1.309 -15.474 1.00 90.75 104 SER A N 1
ATOM 776 C CA . SER A 1 104 ? 11.421 -0.408 -16.400 1.00 90.75 104 SER A CA 1
ATOM 777 C C . SER A 1 104 ? 9.998 -0.081 -15.934 1.00 90.75 104 SER A C 1
ATOM 779 O O . SER A 1 104 ? 9.819 0.409 -14.818 1.00 90.75 104 SER A O 1
ATOM 781 N N . ALA A 1 105 ? 9.008 -0.266 -16.806 1.00 95.56 105 ALA A N 1
ATOM 782 C CA . ALA A 1 105 ? 7.608 -0.090 -16.477 1.00 95.56 105 ALA A CA 1
ATOM 783 C C . ALA A 1 105 ? 7.051 -1.394 -15.905 1.00 95.56 105 ALA A C 1
ATOM 785 O O . ALA A 1 105 ? 7.260 -2.472 -16.476 1.00 95.56 105 ALA A O 1
ATOM 786 N N . TRP A 1 106 ? 6.313 -1.287 -14.807 1.00 96.19 106 TRP A N 1
ATOM 787 C CA . TRP A 1 106 ? 5.664 -2.429 -14.185 1.00 96.19 106 TRP A CA 1
ATOM 788 C C . TRP A 1 106 ? 4.321 -2.058 -13.562 1.00 96.19 106 TRP A C 1
ATOM 790 O O . TRP A 1 106 ? 4.079 -0.909 -13.192 1.00 96.19 106 TRP A O 1
ATOM 800 N N . GLU A 1 107 ? 3.461 -3.061 -13.429 1.00 97.31 107 GLU A N 1
ATOM 801 C CA . GLU A 1 107 ? 2.203 -3.025 -12.686 1.00 97.31 107 GLU A CA 1
ATOM 802 C C . GLU A 1 107 ? 2.090 -4.311 -11.863 1.00 97.31 107 GLU A C 1
ATOM 804 O O . GLU A 1 107 ? 2.578 -5.362 -12.273 1.00 97.31 107 GLU A O 1
ATOM 809 N N . THR A 1 108 ? 1.446 -4.255 -10.708 1.00 97.31 108 THR A N 1
ATOM 810 C CA . THR A 1 108 ? 1.052 -5.440 -9.950 1.00 97.31 108 THR A CA 1
ATOM 811 C C . THR A 1 108 ? -0.268 -5.195 -9.241 1.00 97.31 108 THR A C 1
ATOM 813 O O . THR A 1 108 ? -0.543 -4.074 -8.827 1.00 97.31 108 THR A O 1
ATOM 816 N N . GLY A 1 109 ? -1.055 -6.256 -9.068 1.00 97.12 109 GLY A N 1
ATOM 817 C CA . GLY A 1 109 ? -2.283 -6.253 -8.274 1.00 97.12 109 GLY A CA 1
ATOM 818 C C . GLY A 1 109 ? -2.213 -7.268 -7.136 1.00 97.12 109 GLY A C 1
ATOM 819 O O . GLY A 1 109 ? -1.576 -8.316 -7.285 1.00 97.12 109 GLY A O 1
ATOM 820 N N . TYR A 1 110 ? -2.834 -6.962 -6.000 1.00 96.94 110 TYR A N 1
ATOM 821 C CA . TYR A 1 110 ? -2.919 -7.862 -4.849 1.00 96.94 110 TYR A CA 1
ATOM 822 C C . TYR A 1 110 ? -4.069 -7.475 -3.903 1.00 96.94 110 TYR A C 1
ATOM 824 O O . TYR A 1 110 ? -4.490 -6.324 -3.840 1.00 96.94 110 TYR A O 1
ATOM 832 N N . LEU A 1 111 ? -4.567 -8.444 -3.132 1.00 97.31 111 LEU A N 1
ATOM 833 C CA . LEU A 1 111 ? -5.414 -8.183 -1.973 1.00 97.31 111 LEU A CA 1
ATOM 834 C C . LEU A 1 111 ? -4.527 -7.744 -0.812 1.00 97.31 111 LEU A C 1
ATOM 836 O O . LEU A 1 111 ? -3.565 -8.435 -0.459 1.00 97.31 111 LEU A O 1
ATOM 840 N N . VAL A 1 112 ? -4.906 -6.647 -0.177 1.00 97.62 112 VAL A N 1
ATOM 841 C CA . VAL A 1 112 ? -4.266 -6.112 1.015 1.00 97.62 112 VAL A CA 1
ATOM 842 C C . VAL A 1 112 ? -5.220 -6.156 2.205 1.00 97.62 112 VAL A C 1
ATOM 844 O O . VAL A 1 112 ? -6.444 -6.089 2.059 1.00 97.62 112 VAL A O 1
ATOM 847 N N . ALA A 1 113 ? -4.642 -6.230 3.397 1.00 97.88 113 ALA A N 1
ATOM 848 C CA . ALA A 1 113 ? -5.319 -5.898 4.636 1.00 97.88 113 ALA A CA 1
ATOM 849 C C . ALA A 1 113 ? -4.521 -4.842 5.390 1.00 97.88 113 ALA A C 1
ATOM 851 O O . ALA A 1 113 ? -3.310 -4.989 5.567 1.00 97.88 113 ALA A O 1
ATOM 852 N N . LYS A 1 114 ? -5.199 -3.793 5.846 1.00 97.94 114 LYS A N 1
ATOM 853 C CA . LYS A 1 114 ? -4.568 -2.650 6.501 1.00 97.94 114 LYS A CA 1
ATOM 854 C C . LYS A 1 114 ? -5.353 -2.185 7.726 1.00 97.94 114 LYS A C 1
ATOM 856 O O . LYS A 1 114 ? -6.554 -2.429 7.851 1.00 97.94 114 LYS A O 1
ATOM 861 N N . ARG A 1 115 ? -4.662 -1.547 8.665 1.00 97.12 115 ARG A N 1
ATOM 862 C CA . ARG A 1 115 ? -5.240 -0.904 9.857 1.00 97.12 115 ARG A CA 1
ATOM 863 C C . ARG A 1 115 ? -4.389 0.295 10.241 1.00 97.12 115 ARG A C 1
ATOM 865 O O . ARG A 1 115 ? -3.203 0.332 9.914 1.00 97.12 115 ARG A O 1
ATOM 872 N N . PHE A 1 116 ? -4.969 1.229 10.977 1.00 96.19 116 PHE A N 1
ATOM 873 C CA . PHE A 1 116 ? -4.250 2.408 11.437 1.00 96.19 116 PHE A CA 1
ATOM 874 C C . PHE A 1 116 ? -4.723 2.877 12.809 1.00 96.19 116 PHE A C 1
ATOM 876 O O . PHE A 1 116 ? -5.779 2.480 13.298 1.00 96.19 116 PHE A O 1
ATOM 883 N N . THR A 1 117 ? -3.918 3.729 13.437 1.00 94.62 117 THR A N 1
ATOM 884 C CA . THR A 1 117 ? -4.246 4.419 14.684 1.00 94.62 117 THR A CA 1
ATOM 885 C C . THR A 1 117 ? -4.013 5.926 14.532 1.00 94.62 117 THR A C 1
ATOM 887 O O . THR A 1 117 ? -3.009 6.314 13.942 1.00 94.62 117 THR A O 1
ATOM 890 N N . PRO A 1 118 ? -4.898 6.797 15.049 1.00 94.12 118 PRO A N 1
ATOM 891 C CA . PRO A 1 118 ? -6.140 6.452 15.732 1.00 94.12 118 PRO A CA 1
ATOM 892 C C . PRO A 1 118 ? -7.241 6.034 14.749 1.00 94.12 118 PRO A C 1
ATOM 894 O O . PRO A 1 118 ? -7.547 6.759 13.803 1.00 94.12 118 PRO A O 1
ATOM 897 N N . ASP A 1 119 ? -7.895 4.910 15.039 1.00 93.25 119 ASP A N 1
ATOM 898 C CA . ASP A 1 119 ? -9.152 4.504 14.411 1.00 93.25 119 ASP A CA 1
ATOM 899 C C . ASP A 1 119 ? -10.224 4.323 15.493 1.00 93.25 119 ASP A C 1
ATOM 901 O O . ASP A 1 119 ? -10.142 3.428 16.337 1.00 93.25 119 ASP A O 1
ATOM 905 N N . ALA A 1 120 ? -11.250 5.178 15.458 1.00 93.62 120 ALA A N 1
ATOM 906 C CA . ALA A 1 120 ? -12.356 5.153 16.413 1.00 93.62 120 ALA A CA 1
ATOM 907 C C . ALA A 1 120 ? -13.182 3.857 16.344 1.00 93.62 120 ALA A C 1
ATOM 909 O O . ALA A 1 120 ? -13.864 3.511 17.308 1.00 93.62 120 ALA A O 1
ATOM 910 N N . LEU A 1 121 ? -13.137 3.150 15.213 1.00 96.75 121 LEU A N 1
ATOM 911 C CA . LEU A 1 121 ? -13.882 1.918 14.980 1.00 96.75 121 LEU A CA 1
ATOM 912 C C . LEU A 1 121 ? -13.028 0.658 15.160 1.00 96.75 121 LEU A C 1
ATOM 914 O O . LEU A 1 121 ? -13.572 -0.445 15.071 1.00 96.75 121 LEU A O 1
ATOM 918 N N . ASN A 1 122 ? -11.726 0.808 15.441 1.00 96.38 122 ASN A N 1
ATOM 919 C CA . ASN A 1 122 ? -10.788 -0.298 15.634 1.00 96.38 122 ASN A CA 1
ATOM 920 C C . ASN A 1 122 ? -10.899 -1.351 14.512 1.00 96.38 122 ASN A C 1
ATOM 922 O O . ASN A 1 122 ? -11.073 -2.547 14.763 1.00 96.38 122 ASN A O 1
ATOM 926 N N . SER A 1 123 ? -10.902 -0.881 13.273 1.00 97.88 123 SER A N 1
ATOM 927 C CA . SER A 1 123 ? -11.265 -1.619 12.074 1.00 97.88 123 SER A CA 1
ATOM 928 C C . SER A 1 123 ? -10.055 -2.219 11.374 1.00 97.88 123 SER A C 1
ATOM 930 O O . SER A 1 123 ? -8.903 -1.828 11.560 1.00 97.88 123 SER A O 1
ATOM 932 N N . THR A 1 124 ? -10.340 -3.190 10.520 1.00 98.00 124 THR A N 1
ATOM 933 C CA . THR A 1 124 ? -9.433 -3.660 9.480 1.00 98.00 124 THR A CA 1
ATOM 934 C C . THR A 1 124 ? -10.076 -3.395 8.133 1.00 98.00 124 THR A C 1
ATOM 936 O O . THR A 1 124 ? -11.243 -3.725 7.920 1.00 98.00 124 THR A O 1
ATOM 939 N N . PHE A 1 125 ? -9.299 -2.819 7.231 1.00 97.69 125 PHE A N 1
ATOM 940 C CA . PHE A 1 125 ? -9.703 -2.501 5.874 1.00 97.69 125 PHE A CA 1
ATOM 941 C C . PHE A 1 125 ? -9.126 -3.567 4.946 1.00 97.69 125 PHE A C 1
ATOM 943 O O . PHE A 1 125 ? -7.937 -3.882 5.021 1.00 97.69 125 PHE A O 1
ATOM 950 N N . CYS A 1 126 ? -9.973 -4.136 4.100 1.00 98.06 126 CYS A N 1
ATOM 951 C CA . CYS A 1 126 ? -9.614 -5.109 3.081 1.00 98.06 126 CYS A CA 1
ATOM 952 C C . CYS A 1 126 ? -9.791 -4.447 1.718 1.00 98.06 126 CYS A C 1
ATOM 954 O O . CYS A 1 126 ? -10.879 -3.947 1.420 1.00 98.06 126 CYS A O 1
ATOM 956 N N . ALA A 1 127 ? -8.756 -4.473 0.889 1.00 97.88 127 ALA A N 1
ATOM 957 C CA . ALA A 1 127 ? -8.729 -3.712 -0.352 1.00 97.88 127 ALA A CA 1
ATOM 958 C C . ALA A 1 127 ? -8.029 -4.470 -1.478 1.00 97.88 127 ALA A C 1
ATOM 960 O O . ALA A 1 127 ? -7.148 -5.296 -1.236 1.00 97.88 127 ALA A O 1
ATOM 961 N N . CYS A 1 128 ? -8.421 -4.180 -2.711 1.00 97.94 128 CYS A N 1
ATOM 962 C CA . CYS A 1 128 ? -7.679 -4.588 -3.893 1.00 97.94 128 CYS A CA 1
ATOM 963 C C . CYS A 1 128 ? -6.770 -3.433 -4.292 1.00 97.94 128 CYS A C 1
ATOM 965 O O . CYS A 1 128 ? -7.250 -2.377 -4.693 1.00 97.94 128 CYS A O 1
ATOM 967 N N . GLU A 1 129 ? -5.465 -3.628 -4.149 1.00 98.06 129 GLU A N 1
ATOM 968 C CA . GLU A 1 129 ? -4.461 -2.622 -4.466 1.00 98.06 129 GLU A CA 1
ATOM 969 C C . GLU A 1 129 ? -3.788 -2.938 -5.802 1.00 98.06 129 GLU A C 1
ATOM 971 O O . GLU A 1 129 ? -3.426 -4.086 -6.079 1.00 98.06 129 GLU A O 1
ATOM 976 N N . TYR A 1 130 ? -3.582 -1.898 -6.610 1.00 98.06 130 TYR A N 1
ATOM 977 C CA . TYR A 1 130 ? -2.845 -1.954 -7.867 1.00 98.06 130 TYR A CA 1
ATOM 978 C C . TYR A 1 130 ? -1.744 -0.906 -7.857 1.00 98.06 130 TYR A C 1
ATOM 980 O O . TYR A 1 130 ? -2.010 0.293 -7.930 1.00 98.06 130 TYR A O 1
ATOM 988 N N . ALA A 1 131 ? -0.500 -1.362 -7.773 1.00 97.88 131 ALA A N 1
ATOM 989 C CA . ALA A 1 131 ? 0.672 -0.504 -7.808 1.00 97.88 131 ALA A CA 1
ATOM 990 C C . ALA A 1 131 ? 1.292 -0.523 -9.203 1.00 97.88 131 ALA A C 1
ATOM 992 O O . ALA A 1 131 ? 1.417 -1.579 -9.823 1.00 97.88 131 ALA A O 1
ATOM 993 N N . SER A 1 132 ? 1.731 0.632 -9.687 1.00 97.50 132 SER A N 1
ATOM 994 C CA . SER A 1 132 ? 2.409 0.740 -10.974 1.00 97.50 132 SER A CA 1
ATOM 995 C C . SER A 1 132 ? 3.507 1.793 -10.968 1.00 97.50 132 SER A C 1
ATOM 997 O O . SER A 1 132 ? 3.483 2.758 -10.202 1.00 97.50 132 SER A O 1
ATOM 999 N N . ARG A 1 133 ? 4.473 1.619 -11.867 1.00 96.88 133 ARG A N 1
ATOM 1000 C CA . ARG A 1 133 ? 5.486 2.616 -12.205 1.00 96.88 133 ARG A CA 1
ATOM 1001 C C . ARG A 1 133 ? 5.623 2.668 -13.719 1.00 96.88 133 ARG A C 1
ATOM 1003 O O . ARG A 1 133 ? 5.897 1.656 -14.353 1.00 96.88 133 ARG A O 1
ATOM 1010 N N . GLY A 1 134 ? 5.464 3.858 -14.297 1.00 93.81 134 GLY A N 1
ATOM 1011 C CA . GLY A 1 134 ? 5.518 4.034 -15.752 1.00 93.81 134 GLY A CA 1
ATOM 1012 C C . GLY A 1 134 ? 6.932 4.123 -16.337 1.00 93.81 134 GLY A C 1
ATOM 1013 O O . GLY A 1 134 ? 7.151 3.707 -17.469 1.00 93.81 134 GLY A O 1
ATOM 1014 N N . LEU A 1 135 ? 7.896 4.679 -15.595 1.00 91.88 135 LEU A N 1
ATOM 1015 C CA . LEU A 1 135 ? 9.276 4.891 -16.051 1.00 91.88 135 LEU A CA 1
ATOM 1016 C C . LEU A 1 135 ? 10.276 4.682 -14.901 1.00 91.88 135 LEU A C 1
ATOM 1018 O O . LEU A 1 135 ? 9.924 4.947 -13.746 1.00 91.88 135 LEU A O 1
ATOM 1022 N N . PRO A 1 136 ? 11.535 4.286 -15.186 1.00 90.31 136 PRO A N 1
ATOM 1023 C CA . PRO A 1 136 ? 12.589 4.217 -14.175 1.00 90.31 136 PRO A CA 1
ATOM 1024 C C . PRO A 1 136 ? 12.755 5.552 -13.440 1.00 90.31 136 PRO A C 1
ATOM 1026 O O . PRO A 1 136 ? 12.873 6.601 -14.070 1.00 90.31 136 PRO A O 1
ATOM 1029 N N . GLY A 1 137 ? 12.750 5.517 -12.105 1.00 88.50 137 GLY A N 1
ATOM 1030 C CA . GLY A 1 137 ? 12.832 6.720 -11.264 1.00 88.50 137 GLY A CA 1
ATOM 1031 C C . GLY A 1 137 ? 11.568 7.589 -11.250 1.00 88.50 137 GLY A C 1
ATOM 1032 O O . GLY A 1 137 ? 11.537 8.596 -10.549 1.00 88.50 137 GLY A O 1
ATOM 1033 N N . GLY A 1 138 ? 10.526 7.212 -11.997 1.00 93.25 138 GLY A N 1
ATOM 1034 C CA . GLY A 1 138 ? 9.220 7.853 -11.935 1.00 93.25 138 GLY A CA 1
ATOM 1035 C C . GLY A 1 138 ? 8.471 7.536 -10.635 1.00 93.25 138 GLY A C 1
ATOM 1036 O O . GLY A 1 138 ? 8.875 6.642 -9.878 1.00 93.25 138 GLY A O 1
ATOM 1037 N N . PRO A 1 139 ? 7.360 8.247 -10.381 1.00 96.38 139 PRO A N 1
ATOM 1038 C CA . PRO A 1 139 ? 6.529 7.986 -9.218 1.00 96.38 139 PRO A CA 1
ATOM 1039 C C . PRO A 1 139 ? 5.951 6.569 -9.256 1.00 96.38 139 PRO A C 1
ATOM 1041 O O . PRO A 1 139 ? 5.755 5.986 -10.327 1.00 96.38 139 PRO A O 1
ATOM 1044 N N . VAL A 1 140 ? 5.665 6.034 -8.072 1.00 97.12 140 VAL A N 1
ATOM 1045 C CA . VAL A 1 140 ? 4.823 4.843 -7.929 1.00 97.12 140 VAL A CA 1
ATOM 1046 C C . VAL A 1 140 ? 3.399 5.315 -7.695 1.00 97.12 140 VAL A C 1
ATOM 1048 O O . VAL A 1 140 ? 3.166 6.156 -6.832 1.00 97.12 140 VAL A O 1
ATOM 1051 N N . VAL A 1 141 ? 2.463 4.800 -8.480 1.00 97.69 141 VAL A N 1
ATOM 1052 C CA . VAL A 1 141 ? 1.039 5.108 -8.363 1.00 97.69 141 VAL A CA 1
ATOM 1053 C C . VAL A 1 141 ? 0.343 3.882 -7.802 1.00 97.69 141 VAL A C 1
ATOM 1055 O O . VAL A 1 141 ? 0.465 2.801 -8.379 1.00 97.69 141 VAL A O 1
ATOM 1058 N N . LEU A 1 142 ? -0.362 4.052 -6.691 1.00 97.88 142 LEU A N 1
ATOM 1059 C CA . LEU A 1 142 ? -1.137 3.013 -6.029 1.00 97.88 142 LEU A CA 1
ATOM 1060 C C . LEU A 1 142 ? -2.617 3.356 -6.136 1.00 97.88 142 LEU A C 1
ATOM 1062 O O . LEU A 1 142 ? -3.024 4.414 -5.674 1.00 97.88 142 LEU A O 1
ATOM 1066 N N . SER A 1 143 ? -3.409 2.473 -6.731 1.00 97.88 143 SER A N 1
ATOM 1067 C CA . SER A 1 143 ? -4.869 2.546 -6.730 1.00 97.88 143 SER A CA 1
ATOM 1068 C C . SER A 1 143 ? -5.420 1.535 -5.732 1.00 97.88 143 SER A C 1
ATOM 1070 O O . SER A 1 143 ? -5.159 0.341 -5.859 1.00 97.88 143 SER A O 1
ATOM 1072 N N . ASP A 1 144 ? -6.180 2.014 -4.759 1.00 97.12 144 ASP A N 1
ATOM 1073 C CA . ASP A 1 144 ? -6.768 1.245 -3.673 1.00 97.12 144 ASP A CA 1
ATOM 1074 C C . ASP A 1 144 ? -8.297 1.226 -3.805 1.00 97.12 144 ASP A C 1
ATOM 1076 O O . ASP A 1 144 ? -8.970 2.263 -3.748 1.00 97.12 144 ASP A O 1
ATOM 1080 N N . TYR A 1 145 ? -8.832 0.026 -4.016 1.00 96.94 145 TYR A N 1
ATOM 1081 C CA . TYR A 1 145 ? -10.260 -0.236 -4.094 1.00 96.94 145 TYR A CA 1
ATOM 1082 C C . TYR A 1 145 ? -10.718 -0.962 -2.830 1.00 96.94 145 TYR A C 1
ATOM 1084 O O . TYR A 1 145 ? -10.509 -2.174 -2.686 1.00 96.9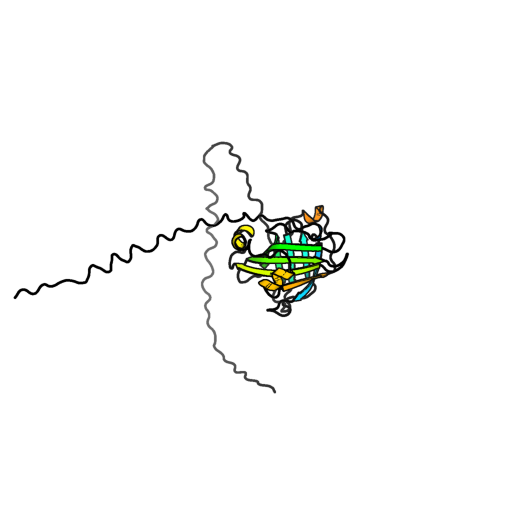4 145 TYR A O 1
ATOM 1092 N N . GLU A 1 146 ? -11.378 -0.241 -1.924 1.00 96.62 146 GLU A N 1
ATOM 1093 C CA . GLU A 1 146 ? -11.912 -0.834 -0.700 1.00 96.62 146 GLU A CA 1
ATOM 1094 C C . GLU A 1 146 ? -12.985 -1.886 -1.024 1.00 96.62 146 GLU A C 1
ATOM 1096 O O . GLU A 1 146 ? -13.982 -1.618 -1.693 1.00 96.62 146 GLU A O 1
ATOM 1101 N N . VAL A 1 147 ? -12.780 -3.105 -0.524 1.00 97.06 147 VAL A N 1
ATOM 1102 C CA . VAL A 1 147 ? -13.729 -4.220 -0.653 1.00 97.06 147 VAL A CA 1
ATOM 1103 C C . VAL A 1 147 ? -14.577 -4.349 0.606 1.00 97.06 147 VAL A C 1
ATOM 1105 O O . VAL A 1 147 ? -15.765 -4.659 0.535 1.00 97.06 147 VAL A O 1
ATOM 1108 N N . ALA A 1 148 ? -13.958 -4.168 1.775 1.00 97.06 148 ALA A N 1
ATOM 1109 C CA . ALA A 1 148 ? -14.643 -4.268 3.053 1.00 97.06 148 ALA A CA 1
ATOM 1110 C C . ALA A 1 148 ? -13.927 -3.481 4.152 1.00 97.06 148 ALA A C 1
ATOM 1112 O O . ALA A 1 148 ? -12.711 -3.574 4.302 1.00 97.06 148 ALA A O 1
ATOM 1113 N N . THR A 1 149 ? -14.719 -2.839 5.008 1.00 97.44 149 THR A N 1
ATOM 1114 C CA . THR A 1 149 ? -14.286 -2.348 6.318 1.00 97.44 149 THR A CA 1
ATOM 1115 C C . THR A 1 149 ? -14.909 -3.213 7.408 1.00 97.44 149 THR A C 1
ATOM 1117 O O . THR A 1 149 ? -16.124 -3.185 7.632 1.00 97.44 149 THR A O 1
ATOM 1120 N N . VAL A 1 150 ? -14.084 -3.986 8.114 1.00 97.75 150 VAL A N 1
ATOM 1121 C CA . VAL A 1 150 ? -14.524 -4.831 9.229 1.00 97.75 150 VAL A CA 1
ATOM 1122 C C . VAL A 1 150 ? -14.268 -4.085 10.532 1.00 97.75 150 VAL A C 1
ATOM 1124 O O . VAL A 1 150 ? -13.130 -3.839 10.909 1.00 97.75 150 VAL A O 1
ATOM 1127 N N . LYS A 1 151 ? -15.335 -3.677 11.220 1.00 98.00 151 LYS A N 1
ATOM 1128 C CA . LYS A 1 151 ? -15.236 -2.896 12.465 1.00 98.00 151 LYS A CA 1
ATOM 1129 C C . LYS A 1 151 ? -14.867 -3.783 13.652 1.00 98.00 151 LYS A C 1
ATOM 1131 O O . LYS A 1 151 ? -15.265 -4.945 13.706 1.00 98.00 151 LYS A O 1
ATOM 1136 N N . ASN A 1 152 ? -14.189 -3.208 14.645 1.00 97.19 152 ASN A N 1
ATOM 1137 C CA . ASN A 1 152 ? -13.730 -3.878 15.868 1.00 97.19 152 ASN A CA 1
ATOM 1138 C C . ASN A 1 152 ? -12.816 -5.092 15.633 1.00 97.19 152 ASN A C 1
ATOM 1140 O O . ASN A 1 152 ? -12.691 -5.933 16.520 1.00 97.19 152 ASN A O 1
ATOM 1144 N N . SER A 1 153 ? -12.176 -5.210 14.471 1.00 97.50 153 SER A N 1
ATOM 1145 C CA . SER A 1 153 ? -11.368 -6.371 14.100 1.00 97.50 153 SER A CA 1
ATOM 1146 C C . SER A 1 153 ? -9.865 -6.133 14.142 1.00 97.50 153 SER A C 1
ATOM 1148 O O . SER A 1 153 ? -9.125 -7.075 13.891 1.00 97.50 153 SER A O 1
ATOM 1150 N N . ALA A 1 154 ? -9.372 -4.933 14.469 1.00 95.56 154 ALA A N 1
ATOM 1151 C CA . ALA A 1 154 ? -7.934 -4.658 14.365 1.00 95.56 154 ALA A CA 1
ATOM 1152 C C . ALA A 1 154 ? -7.066 -5.519 15.301 1.00 95.56 154 ALA A C 1
ATOM 1154 O O . ALA A 1 154 ? -5.861 -5.600 15.102 1.00 95.56 154 ALA A O 1
ATOM 1155 N N . HIS A 1 155 ? -7.661 -6.179 16.300 1.00 94.62 155 HIS A N 1
ATOM 1156 C CA . HIS A 1 155 ? -6.993 -7.134 17.188 1.00 94.62 155 HIS A CA 1
ATOM 1157 C C . HIS A 1 155 ? -6.909 -8.566 16.620 1.00 94.62 155 HIS A C 1
ATOM 1159 O O . HIS A 1 155 ? -6.206 -9.403 17.186 1.00 94.62 155 HIS A O 1
ATOM 1165 N N . LEU A 1 156 ? -7.634 -8.862 15.538 1.00 95.12 156 LEU A N 1
ATOM 1166 C CA . LEU A 1 156 ? -7.669 -10.168 14.884 1.00 95.12 156 LEU A CA 1
ATOM 1167 C C . LEU A 1 156 ? -6.577 -10.278 13.803 1.00 95.12 156 LEU A C 1
ATOM 1169 O O . LEU A 1 156 ? -6.092 -9.260 13.299 1.00 95.12 156 LEU A O 1
ATOM 1173 N N . PRO A 1 157 ? -6.182 -11.501 13.407 1.00 95.94 157 PRO A N 1
ATOM 1174 C CA . PRO A 1 157 ? -5.242 -11.699 12.308 1.00 95.94 157 PRO A CA 1
ATOM 1175 C C . PRO A 1 157 ? -5.800 -11.190 10.970 1.00 95.94 157 PRO A C 1
ATOM 1177 O O . PRO A 1 157 ? -6.903 -11.557 10.570 1.00 95.94 157 PRO A O 1
ATOM 1180 N N . PHE A 1 158 ? -5.001 -10.425 10.221 1.00 96.06 158 PHE A N 1
ATOM 1181 C CA . PHE A 1 158 ? -5.391 -9.867 8.916 1.00 96.06 158 PHE A CA 1
ATOM 1182 C C . PHE A 1 158 ? -5.969 -10.898 7.937 1.00 96.06 158 PHE A C 1
ATOM 1184 O O . PHE A 1 158 ? -7.000 -10.655 7.311 1.00 96.06 158 PHE A O 1
ATOM 1191 N N . ALA A 1 159 ? -5.318 -12.060 7.828 1.00 95.31 159 ALA A N 1
ATOM 1192 C CA . ALA A 1 159 ? -5.740 -13.127 6.927 1.00 95.31 159 ALA A CA 1
ATOM 1193 C C . ALA A 1 159 ? -7.130 -13.679 7.276 1.00 95.31 159 ALA A C 1
ATOM 1195 O O . ALA A 1 159 ? -7.897 -13.984 6.371 1.00 95.31 159 ALA A O 1
ATOM 1196 N N . GLU A 1 160 ? -7.470 -13.776 8.566 1.00 94.44 160 GLU A N 1
ATOM 1197 C CA . GLU A 1 160 ? -8.786 -14.240 9.016 1.00 94.44 160 GLU A CA 1
ATOM 1198 C C . GLU A 1 160 ? -9.872 -13.216 8.677 1.00 94.44 160 GLU A C 1
ATOM 1200 O O . GLU A 1 160 ? -10.913 -13.574 8.127 1.00 94.44 160 GLU A O 1
ATOM 1205 N N . VAL A 1 161 ? -9.598 -11.936 8.943 1.00 96.06 161 VAL A N 1
ATOM 1206 C CA . VAL A 1 161 ? -10.558 -10.846 8.732 1.00 96.06 161 VAL A CA 1
ATOM 1207 C C . VAL A 1 161 ? -10.896 -10.665 7.252 1.00 96.06 161 VAL A C 1
ATOM 1209 O O . VAL A 1 161 ? -12.066 -10.523 6.903 1.00 96.06 161 VAL A O 1
ATOM 1212 N N . CYS A 1 162 ? -9.891 -10.712 6.377 1.00 96.81 162 CYS A N 1
ATOM 1213 C CA . CYS A 1 162 ? -10.069 -10.469 4.946 1.00 96.81 162 CYS A CA 1
ATOM 1214 C C . CYS A 1 162 ? -10.219 -11.748 4.103 1.00 96.81 162 CYS A C 1
ATOM 1216 O O . CYS A 1 162 ? -10.384 -11.648 2.888 1.00 96.81 162 CYS A O 1
ATOM 1218 N N . ALA A 1 163 ? -10.224 -12.947 4.706 1.00 94.75 163 ALA A N 1
ATOM 1219 C CA . ALA A 1 163 ? -10.495 -14.210 4.002 1.00 94.75 163 ALA A CA 1
ATOM 1220 C C . ALA A 1 163 ? -11.789 -14.195 3.166 1.00 94.75 163 ALA A C 1
ATOM 1222 O O . ALA A 1 163 ? -11.749 -14.662 2.023 1.00 94.75 163 ALA A O 1
ATOM 1223 N N . PRO A 1 164 ? -12.917 -13.629 3.648 1.00 93.69 164 PRO A N 1
ATOM 1224 C CA . PRO A 1 164 ? -14.128 -13.512 2.836 1.00 93.69 164 PRO A CA 1
ATOM 1225 C C . PRO A 1 164 ? -13.924 -12.668 1.572 1.00 93.69 164 PRO A C 1
ATOM 1227 O O . PRO A 1 164 ? -14.642 -12.862 0.592 1.00 93.69 164 PRO A O 1
ATOM 1230 N N . SER A 1 165 ? -12.934 -11.769 1.577 1.00 92.50 165 SER A N 1
ATOM 1231 C CA . SER A 1 165 ? -12.672 -10.827 0.493 1.00 92.50 165 SER A CA 1
ATOM 1232 C C . SER A 1 165 ? -11.724 -11.354 -0.595 1.00 92.50 165 SER A C 1
ATOM 1234 O O . SER A 1 165 ? -11.551 -10.708 -1.626 1.00 92.50 165 SER A O 1
ATOM 1236 N N . ALA A 1 166 ? -11.153 -12.552 -0.413 1.00 86.19 166 ALA A N 1
ATOM 1237 C CA . ALA A 1 166 ? -10.145 -13.158 -1.294 1.00 86.19 166 ALA A CA 1
ATOM 1238 C C . ALA A 1 166 ? -10.518 -13.226 -2.782 1.00 86.19 166 ALA A C 1
ATOM 1240 O O . ALA A 1 166 ? -9.641 -13.287 -3.638 1.00 86.19 166 ALA A O 1
ATOM 1241 N N . ARG A 1 167 ? -11.815 -13.273 -3.092 1.00 85.88 167 ARG A N 1
ATOM 1242 C CA . ARG A 1 167 ? -12.323 -13.533 -4.445 1.00 85.88 167 ARG A CA 1
ATOM 1243 C C . ARG A 1 167 ? -12.708 -12.272 -5.215 1.00 85.88 167 ARG A C 1
ATOM 1245 O O . ARG A 1 167 ? -13.102 -12.399 -6.368 1.00 85.88 167 ARG A O 1
ATOM 1252 N N . TYR A 1 168 ? -12.641 -11.094 -4.595 1.00 86.94 168 TYR A N 1
ATOM 1253 C CA . TYR A 1 168 ? -13.189 -9.884 -5.210 1.00 86.94 168 TYR A CA 1
ATOM 1254 C C . TYR A 1 168 ? -12.208 -9.128 -6.094 1.00 86.94 168 TYR A C 1
ATOM 1256 O O . TYR A 1 168 ? -12.680 -8.343 -6.904 1.00 86.94 168 TYR A O 1
ATOM 1264 N N . CYS A 1 169 ? -10.895 -9.353 -5.982 1.00 94.81 169 CYS A N 1
ATOM 1265 C CA . CYS A 1 169 ? -9.923 -8.538 -6.710 1.00 94.81 169 CYS A CA 1
ATOM 1266 C C . CYS A 1 169 ? -9.848 -8.890 -8.198 1.00 94.81 169 CYS A C 1
ATOM 1268 O O . CYS A 1 169 ? -9.488 -10.024 -8.535 1.00 94.81 169 CYS A O 1
ATOM 1270 N N . PRO A 1 170 ? -10.138 -7.931 -9.097 1.00 95.94 170 PRO A N 1
ATOM 1271 C CA . PRO A 1 170 ? -9.931 -8.118 -10.529 1.00 95.94 170 PRO A CA 1
ATOM 1272 C C . PRO A 1 170 ? -8.452 -8.302 -10.899 1.00 95.94 170 PRO A C 1
ATOM 1274 O O . PRO A 1 170 ? -7.543 -8.039 -10.112 1.00 95.94 170 PRO A O 1
ATOM 1277 N N . SER A 1 171 ? -8.184 -8.752 -12.123 1.00 93.81 171 SER A N 1
ATOM 1278 C CA . SER A 1 171 ? -6.824 -9.078 -12.576 1.00 93.81 171 SER A CA 1
ATOM 1279 C C . SER A 1 171 ? -5.918 -7.872 -12.836 1.00 93.81 171 SER A C 1
ATOM 1281 O O . SER A 1 171 ? -4.703 -8.041 -12.973 1.00 93.81 171 SER A O 1
ATOM 1283 N N . ASP A 1 172 ? -6.483 -6.678 -12.991 1.00 95.56 172 ASP A N 1
ATOM 1284 C CA . ASP A 1 172 ? -5.780 -5.448 -13.363 1.00 95.56 172 ASP A CA 1
ATOM 1285 C C . ASP A 1 172 ? -6.566 -4.208 -12.934 1.00 95.56 172 ASP A C 1
ATOM 1287 O O . ASP A 1 172 ? -7.772 -4.272 -12.674 1.00 95.56 172 ASP A O 1
ATOM 1291 N N . ASN A 1 173 ? -5.856 -3.079 -12.882 1.00 97.06 173 ASN A N 1
ATOM 1292 C CA . ASN A 1 173 ? -6.401 -1.813 -12.401 1.00 97.06 173 ASN A CA 1
ATOM 1293 C C . ASN A 1 173 ? -7.562 -1.307 -13.274 1.00 97.06 173 ASN A C 1
ATOM 1295 O O . ASN A 1 173 ? -8.531 -0.751 -12.769 1.00 97.06 173 ASN A O 1
ATOM 1299 N N . HIS A 1 174 ? -7.490 -1.526 -14.591 1.00 96.88 174 HIS A N 1
ATOM 1300 C CA . HIS A 1 174 ? -8.541 -1.101 -15.515 1.00 96.88 174 HIS A CA 1
ATOM 1301 C C . HIS A 1 174 ? -9.860 -1.829 -15.241 1.00 96.88 174 HIS A C 1
ATOM 1303 O O . HIS A 1 174 ? -10.898 -1.193 -15.077 1.00 96.88 174 HIS A O 1
ATOM 1309 N N . THR A 1 175 ? -9.820 -3.159 -15.135 1.00 97.06 175 THR A N 1
ATOM 1310 C CA . THR A 1 175 ? -11.009 -3.956 -14.812 1.00 97.06 175 THR A CA 1
ATOM 1311 C C . THR A 1 175 ? -11.533 -3.612 -13.418 1.00 97.06 175 THR A C 1
ATOM 1313 O O . THR A 1 175 ? -12.744 -3.541 -13.226 1.00 97.06 175 THR A O 1
ATOM 1316 N N . ALA A 1 176 ? -10.647 -3.355 -12.447 1.00 97.19 176 ALA A N 1
ATOM 1317 C CA . ALA A 1 176 ? -11.041 -2.882 -11.121 1.00 97.19 176 ALA A CA 1
ATOM 1318 C C . ALA A 1 176 ? -11.803 -1.557 -11.181 1.00 97.19 176 ALA A C 1
ATOM 1320 O O . ALA A 1 176 ? -12.888 -1.466 -10.612 1.00 97.19 176 ALA A O 1
ATOM 1321 N N . PHE A 1 177 ? -11.319 -0.585 -11.952 1.00 96.75 177 PHE A N 1
ATOM 1322 C CA . PHE A 1 177 ? -12.026 0.672 -12.175 1.00 96.75 177 PHE A CA 1
ATOM 1323 C C . PHE A 1 177 ? -13.425 0.461 -12.770 1.00 96.75 177 PHE A C 1
ATOM 1325 O O . PHE A 1 177 ? -14.404 1.034 -12.292 1.00 96.75 177 PHE A O 1
ATOM 1332 N N . GLU A 1 178 ? -13.545 -0.396 -13.786 1.00 97.56 178 GLU A N 1
ATOM 1333 C CA . GLU A 1 178 ? -14.825 -0.663 -14.449 1.00 97.56 178 GLU A CA 1
ATOM 1334 C C . GLU A 1 178 ? -15.867 -1.302 -13.519 1.00 97.56 178 GLU A C 1
ATOM 1336 O O . GLU A 1 178 ? -17.054 -0.990 -13.633 1.00 97.56 178 GLU A O 1
ATOM 1341 N N . VAL A 1 179 ? -15.448 -2.192 -12.611 1.00 97.06 179 VAL A N 1
ATOM 1342 C CA . VAL A 1 179 ? -16.380 -2.973 -11.775 1.00 97.06 179 VAL A CA 1
ATOM 1343 C C . VAL A 1 179 ? -16.550 -2.436 -10.354 1.00 97.06 179 VAL A C 1
ATOM 1345 O O . VAL A 1 179 ? -17.602 -2.652 -9.756 1.00 97.06 179 VAL A O 1
ATOM 1348 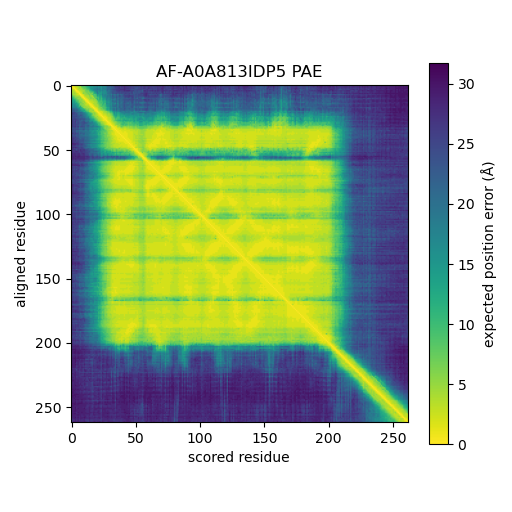N N . MET A 1 180 ? -15.543 -1.751 -9.807 1.00 96.06 180 MET A N 1
ATOM 1349 C CA . MET A 1 180 ? -15.523 -1.243 -8.427 1.00 96.06 180 MET A CA 1
ATOM 1350 C C . MET A 1 180 ? -15.697 0.280 -8.353 1.00 96.06 180 MET A C 1
ATOM 1352 O O . MET A 1 180 ? -16.034 0.796 -7.291 1.00 96.06 180 MET A O 1
ATOM 1356 N N . GLY A 1 181 ? -15.525 1.004 -9.464 1.00 95.12 181 GLY A N 1
ATOM 1357 C CA . GLY A 1 181 ? -15.654 2.460 -9.520 1.00 95.12 181 GLY A CA 1
ATOM 1358 C C . GLY A 1 181 ? -14.322 3.187 -9.344 1.00 95.12 181 GLY A C 1
ATOM 1359 O O . GLY A 1 181 ? -13.278 2.693 -9.743 1.00 95.12 181 GLY A O 1
ATOM 1360 N N . ALA A 1 182 ? -14.344 4.404 -8.801 1.00 94.69 182 ALA A N 1
ATOM 1361 C CA . ALA A 1 182 ? -13.121 5.179 -8.606 1.00 94.69 182 ALA A CA 1
ATOM 1362 C C . ALA A 1 182 ? -12.346 4.688 -7.373 1.00 94.69 182 ALA A C 1
ATOM 1364 O O . ALA A 1 182 ? -12.915 4.584 -6.291 1.00 94.69 182 ALA A O 1
ATOM 1365 N N . ALA A 1 183 ? -11.047 4.437 -7.538 1.00 95.69 183 ALA A N 1
ATOM 1366 C CA . ALA A 1 183 ? -10.147 4.122 -6.432 1.00 95.69 183 ALA A CA 1
ATOM 1367 C C . ALA A 1 183 ? -9.758 5.372 -5.635 1.00 95.69 183 ALA A C 1
ATOM 1369 O O . ALA A 1 183 ? -9.669 6.475 -6.196 1.00 95.69 183 ALA A O 1
ATOM 1370 N N . MET A 1 184 ? -9.360 5.161 -4.380 1.00 94.62 184 MET A N 1
ATOM 1371 C CA . MET A 1 184 ? -8.408 6.063 -3.739 1.00 94.62 184 MET A CA 1
ATOM 1372 C C . MET A 1 184 ? -7.059 5.879 -4.442 1.00 94.62 184 MET A C 1
ATOM 1374 O O . MET A 1 184 ? -6.576 4.756 -4.548 1.00 94.62 184 MET A O 1
ATOM 1378 N N . THR A 1 185 ? -6.454 6.936 -4.982 1.00 95.62 185 THR A N 1
ATOM 1379 C CA . THR A 1 185 ? -5.139 6.837 -5.639 1.00 95.62 185 THR A CA 1
ATOM 1380 C C . THR A 1 185 ? -4.107 7.641 -4.880 1.00 95.62 185 THR A C 1
ATOM 1382 O O . THR A 1 185 ? -4.271 8.840 -4.686 1.00 95.62 185 THR A O 1
ATOM 1385 N N . GLU A 1 186 ? -3.006 6.996 -4.520 1.00 95.56 186 GLU A N 1
ATOM 1386 C CA . GLU A 1 186 ? -1.834 7.620 -3.923 1.00 95.56 186 GLU A CA 1
ATOM 1387 C C . GLU A 1 186 ? -0.686 7.673 -4.931 1.00 95.56 186 GLU A C 1
ATOM 1389 O O . GLU A 1 186 ? -0.445 6.738 -5.699 1.00 95.56 186 GLU A O 1
ATOM 1394 N N . VAL A 1 187 ? 0.045 8.784 -4.926 1.00 97.12 187 VAL A N 1
ATOM 1395 C CA . VAL A 1 187 ? 1.250 8.962 -5.739 1.00 97.12 187 VAL A CA 1
ATOM 1396 C C . VAL A 1 187 ? 2.438 9.118 -4.808 1.00 97.12 187 VAL A C 1
ATOM 1398 O O . VAL A 1 187 ? 2.537 10.097 -4.064 1.00 97.12 187 VAL A O 1
ATOM 1401 N N . PHE A 1 188 ? 3.361 8.165 -4.884 1.00 97.25 188 PHE A N 1
ATOM 1402 C CA . PHE A 1 188 ? 4.596 8.160 -4.119 1.00 97.25 188 PHE A CA 1
ATOM 1403 C C . PHE A 1 188 ? 5.749 8.738 -4.944 1.00 97.25 188 PHE A C 1
ATOM 1405 O O . PHE A 1 188 ? 6.027 8.282 -6.059 1.00 97.25 188 PHE A O 1
ATOM 1412 N N . THR A 1 189 ? 6.438 9.732 -4.386 1.00 96.69 189 THR A N 1
ATOM 1413 C CA . THR A 1 189 ? 7.637 10.364 -4.956 1.00 96.69 189 THR A CA 1
ATOM 1414 C C . THR A 1 189 ? 8.852 10.118 -4.068 1.00 96.69 189 THR A C 1
ATOM 1416 O O . THR A 1 189 ? 8.742 9.507 -3.001 1.00 96.69 189 THR A O 1
ATOM 1419 N N . ASP A 1 190 ? 10.026 10.552 -4.539 1.00 94.25 190 ASP A N 1
ATOM 1420 C CA . ASP A 1 190 ? 11.294 10.482 -3.796 1.00 94.25 190 ASP A CA 1
ATOM 1421 C C . ASP A 1 190 ? 11.582 9.073 -3.256 1.00 94.25 190 ASP A C 1
ATOM 1423 O O . ASP A 1 190 ? 12.020 8.883 -2.125 1.00 94.25 190 ASP A O 1
ATOM 1427 N N . CYS A 1 191 ? 11.248 8.067 -4.070 1.00 93.44 191 CYS A N 1
ATOM 1428 C CA . CYS A 1 191 ? 11.312 6.669 -3.682 1.00 93.44 191 CYS A CA 1
ATOM 1429 C C . CYS A 1 191 ? 12.739 6.127 -3.808 1.00 93.44 191 CYS A C 1
ATOM 1431 O O . CYS A 1 191 ? 13.299 6.075 -4.906 1.00 93.44 191 CYS A O 1
ATOM 1433 N N . GLU A 1 192 ? 13.277 5.624 -2.705 1.00 94.56 192 GLU A N 1
ATOM 1434 C CA . GLU A 1 192 ? 14.541 4.902 -2.624 1.00 94.56 192 GLU A CA 1
ATOM 1435 C C . GLU A 1 192 ? 14.276 3.410 -2.411 1.00 94.56 192 GLU A C 1
ATOM 1437 O O . GLU A 1 192 ? 13.482 3.025 -1.553 1.00 94.56 192 GLU A O 1
ATOM 1442 N N . TYR A 1 193 ? 14.942 2.550 -3.185 1.00 93.44 193 TYR A N 1
ATOM 1443 C CA . TYR A 1 193 ? 14.814 1.104 -3.009 1.00 93.44 193 TYR A CA 1
ATOM 1444 C C . TYR A 1 193 ? 15.479 0.640 -1.715 1.00 93.44 193 TYR A C 1
ATOM 1446 O O . TYR A 1 193 ? 16.611 1.010 -1.403 1.00 93.44 193 TYR A O 1
ATOM 1454 N N . ILE A 1 194 ? 14.784 -0.235 -0.997 1.00 92.88 194 ILE A N 1
ATOM 1455 C CA . ILE A 1 194 ? 15.261 -0.819 0.249 1.00 92.88 194 ILE A CA 1
ATOM 1456 C C . ILE A 1 194 ? 15.977 -2.128 -0.070 1.00 92.88 194 ILE A C 1
ATOM 1458 O O . ILE A 1 194 ? 15.418 -3.030 -0.695 1.00 92.88 194 ILE A O 1
ATOM 1462 N N . SER A 1 195 ? 17.219 -2.256 0.397 1.00 92.25 195 SER A N 1
ATOM 1463 C CA . SER A 1 195 ? 17.987 -3.495 0.232 1.00 92.25 195 SER A CA 1
ATOM 1464 C C . SER A 1 195 ? 17.283 -4.691 0.886 1.00 92.25 195 SER A C 1
ATOM 1466 O O . SER A 1 195 ? 16.597 -4.539 1.895 1.00 92.25 195 SER A O 1
ATOM 1468 N N . ALA A 1 196 ? 17.511 -5.910 0.390 1.00 89.81 196 ALA A N 1
ATOM 1469 C CA . ALA A 1 196 ? 16.917 -7.118 0.976 1.00 89.81 196 ALA A CA 1
ATOM 1470 C C . ALA A 1 196 ? 17.192 -7.260 2.490 1.00 89.81 196 ALA A C 1
ATOM 1472 O O . ALA A 1 196 ? 16.298 -7.631 3.246 1.00 89.81 196 ALA A O 1
ATOM 1473 N N . ALA A 1 197 ? 18.402 -6.902 2.939 1.00 90.50 197 ALA A N 1
ATOM 1474 C CA . ALA A 1 197 ? 18.796 -6.947 4.350 1.00 90.50 197 ALA A CA 1
ATOM 1475 C C . ALA A 1 197 ? 18.051 -5.925 5.227 1.00 90.50 197 ALA A C 1
ATOM 1477 O O . ALA A 1 197 ? 17.864 -6.130 6.426 1.00 90.50 197 ALA A O 1
ATOM 1478 N N . GLU A 1 198 ? 17.648 -4.797 4.651 1.00 89.31 198 GLU A N 1
ATOM 1479 C CA . GLU A 1 198 ? 16.845 -3.798 5.346 1.00 89.31 198 GLU A CA 1
ATOM 1480 C C . GLU A 1 198 ? 15.352 -4.134 5.278 1.00 89.31 198 GLU A C 1
ATOM 1482 O O . GLU A 1 198 ? 14.649 -3.979 6.276 1.00 89.31 198 GLU A O 1
ATOM 1487 N N . ALA A 1 199 ? 14.892 -4.678 4.150 1.00 87.12 199 ALA A N 1
ATOM 1488 C CA . ALA A 1 199 ? 13.518 -5.113 3.943 1.00 87.12 199 ALA A CA 1
ATOM 1489 C C . ALA A 1 199 ? 13.131 -6.301 4.836 1.00 87.12 199 ALA A C 1
ATOM 1491 O O . ALA A 1 199 ? 11.959 -6.426 5.185 1.00 87.12 199 ALA A O 1
ATOM 1492 N N . SER A 1 200 ? 14.0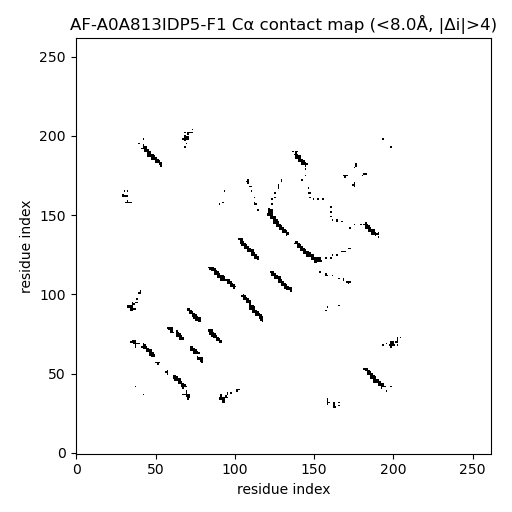93 -7.148 5.224 1.00 85.06 200 SER A N 1
ATOM 1493 C CA . SER A 1 200 ? 13.881 -8.275 6.142 1.00 85.06 200 SER A CA 1
ATOM 1494 C C . SER A 1 200 ? 13.759 -7.862 7.609 1.00 85.06 200 SER A C 1
ATOM 1496 O O . SER A 1 200 ? 13.414 -8.690 8.452 1.00 85.06 200 SER A O 1
ATOM 1498 N N . LYS A 1 201 ? 14.073 -6.607 7.957 1.00 85.00 201 LYS A N 1
ATOM 1499 C CA . LYS A 1 201 ? 13.814 -6.103 9.308 1.00 85.00 201 LYS A CA 1
ATOM 1500 C C . LYS A 1 201 ? 12.303 -5.991 9.478 1.00 85.00 201 LYS A C 1
ATOM 1502 O O . LYS A 1 201 ? 11.634 -5.434 8.606 1.00 85.00 201 LYS A O 1
ATOM 1507 N N . ALA A 1 202 ? 11.787 -6.517 10.590 1.00 71.19 202 ALA A N 1
ATOM 1508 C CA . ALA A 1 202 ? 10.377 -6.375 10.929 1.00 71.19 202 ALA A CA 1
ATOM 1509 C C . ALA A 1 202 ? 9.973 -4.893 10.814 1.00 71.19 202 ALA A C 1
ATOM 1511 O O . ALA A 1 202 ? 10.777 -4.034 11.201 1.00 71.19 202 ALA A O 1
ATOM 1512 N N . PRO A 1 203 ? 8.786 -4.582 10.262 1.00 65.12 203 PRO A N 1
ATOM 1513 C CA . PRO A 1 203 ? 8.310 -3.209 10.207 1.00 65.12 203 PRO A CA 1
ATOM 1514 C C . PRO A 1 203 ? 8.338 -2.634 11.624 1.00 65.12 203 PRO A C 1
ATOM 1516 O O . PRO A 1 203 ? 7.691 -3.150 12.535 1.00 65.12 203 PRO A O 1
ATOM 1519 N N . TYR A 1 204 ? 9.175 -1.618 11.822 1.00 51.59 204 TYR A N 1
ATOM 1520 C CA . TYR A 1 204 ? 9.271 -0.913 13.088 1.00 51.59 204 TYR A CA 1
ATOM 1521 C C . TYR A 1 204 ? 8.024 -0.042 13.212 1.00 51.59 204 TYR A C 1
ATOM 1523 O O . TYR A 1 204 ? 7.940 1.014 12.591 1.00 51.59 204 TYR A O 1
ATOM 1531 N N . VAL A 1 205 ? 7.035 -0.509 13.971 1.00 54.91 205 VAL A N 1
ATOM 1532 C CA . VAL A 1 205 ? 5.918 0.332 14.404 1.00 54.91 205 VAL A CA 1
ATOM 1533 C C . VAL A 1 205 ? 6.372 1.014 15.686 1.00 54.91 205 VAL A C 1
ATOM 1535 O O . VAL A 1 205 ? 6.415 0.401 16.753 1.00 54.91 205 VAL A O 1
ATOM 1538 N N . GLU A 1 206 ? 6.785 2.272 15.571 1.00 40.78 206 GLU A N 1
ATOM 1539 C CA . GLU A 1 206 ? 7.170 3.092 16.715 1.00 40.78 206 GLU A CA 1
ATOM 1540 C C . GLU A 1 206 ? 5.963 3.226 17.660 1.00 40.78 206 GLU A C 1
ATOM 1542 O O . GLU A 1 206 ? 5.007 3.936 17.367 1.00 40.78 206 GLU A O 1
ATOM 1547 N N . GLY A 1 207 ? 5.966 2.483 18.772 1.00 45.66 207 GLY A N 1
ATOM 1548 C CA . GLY A 1 207 ? 4.908 2.543 19.790 1.00 45.66 207 GLY A CA 1
ATOM 1549 C C . GLY A 1 207 ? 4.081 1.271 19.994 1.00 45.66 207 GLY A C 1
ATOM 1550 O O . GLY A 1 207 ? 3.395 1.181 21.010 1.00 45.66 207 GLY A O 1
ATOM 1551 N N . GLU A 1 208 ? 4.199 0.250 19.140 1.00 46.66 208 GLU A N 1
ATOM 1552 C CA . GLU A 1 208 ? 3.768 -1.100 19.514 1.00 46.66 208 GLU A CA 1
ATOM 1553 C C . GLU A 1 208 ? 4.980 -1.857 20.049 1.00 46.66 208 GLU A C 1
ATOM 1555 O O . GLU A 1 208 ? 5.887 -2.254 19.317 1.00 46.66 208 GLU A O 1
ATOM 1560 N N . ALA A 1 209 ? 4.979 -2.106 21.359 1.00 37.78 209 ALA A N 1
ATOM 1561 C CA . ALA A 1 209 ? 5.626 -3.293 21.880 1.00 37.78 209 ALA A CA 1
ATOM 1562 C C . ALA A 1 209 ? 4.947 -4.486 21.198 1.00 37.78 209 ALA A C 1
ATOM 1564 O O . ALA A 1 209 ? 3.970 -5.035 21.706 1.00 37.78 209 ALA A O 1
ATOM 1565 N N . VAL A 1 210 ? 5.435 -4.860 20.015 1.00 44.16 210 VAL A N 1
ATOM 1566 C CA . VAL A 1 210 ? 5.104 -6.128 19.390 1.00 44.16 210 VAL A CA 1
ATOM 1567 C C . VAL A 1 210 ? 5.691 -7.182 20.322 1.00 44.16 210 VAL A C 1
ATOM 1569 O O . VAL A 1 210 ? 6.835 -7.609 20.190 1.00 44.16 210 VAL A O 1
ATOM 1572 N N . ALA A 1 211 ? 4.914 -7.581 21.325 1.00 36.78 211 ALA A N 1
ATOM 1573 C CA . ALA A 1 211 ? 5.159 -8.761 22.128 1.00 36.78 211 ALA A CA 1
ATOM 1574 C C . ALA A 1 211 ? 4.892 -10.002 21.259 1.00 36.78 211 ALA A C 1
ATOM 1576 O O . ALA A 1 211 ? 4.045 -10.829 21.570 1.00 36.78 211 ALA A O 1
ATOM 1577 N N . PHE A 1 212 ? 5.619 -10.139 20.147 1.00 39.75 212 PHE A N 1
ATOM 1578 C CA . PHE A 1 212 ? 5.754 -11.390 19.408 1.00 39.75 212 PHE A CA 1
ATOM 1579 C C . PHE A 1 212 ? 6.964 -12.143 19.965 1.00 39.75 212 PHE A C 1
ATOM 1581 O O . PHE A 1 212 ? 7.994 -12.295 19.321 1.00 39.75 212 PHE A O 1
ATOM 1588 N N . SER A 1 213 ? 6.855 -12.578 21.221 1.00 37.25 213 SER A N 1
ATOM 1589 C CA . SER A 1 213 ? 7.605 -13.731 21.719 1.00 37.25 213 SER A CA 1
ATOM 1590 C C . SER A 1 213 ? 6.955 -14.244 23.000 1.00 37.25 213 SER A C 1
ATOM 1592 O O . SER A 1 213 ? 7.336 -13.898 24.115 1.00 37.25 213 SER A O 1
ATOM 1594 N N . ALA A 1 214 ? 5.933 -15.075 22.825 1.00 38.72 214 ALA A N 1
ATOM 1595 C CA . ALA A 1 214 ? 5.492 -16.014 23.846 1.00 38.72 214 ALA A CA 1
ATOM 1596 C C . ALA A 1 214 ? 5.442 -17.425 23.249 1.00 38.72 214 ALA A C 1
ATOM 1598 O O . ALA A 1 214 ? 4.462 -18.145 23.388 1.00 38.72 214 ALA A O 1
ATOM 1599 N N . THR A 1 215 ? 6.525 -17.847 22.596 1.00 44.03 215 THR A N 1
ATOM 1600 C CA . THR A 1 215 ? 6.880 -19.268 22.575 1.00 44.03 215 THR A CA 1
ATOM 1601 C C . THR A 1 215 ? 7.904 -19.498 23.674 1.00 44.03 215 THR A C 1
ATOM 1603 O O . THR A 1 215 ? 9.089 -19.694 23.419 1.00 44.03 215 THR A O 1
ATOM 1606 N N . ALA A 1 216 ? 7.441 -19.467 24.925 1.00 41.44 216 ALA A N 1
ATOM 1607 C CA . ALA A 1 216 ? 8.081 -20.287 25.937 1.00 41.44 216 ALA A CA 1
ATOM 1608 C C . ALA A 1 216 ? 7.773 -21.733 25.539 1.00 41.44 216 ALA A C 1
ATOM 1610 O O . ALA A 1 216 ? 6.692 -22.253 25.813 1.00 41.44 216 ALA A O 1
ATOM 1611 N N . THR A 1 217 ? 8.694 -22.361 24.815 1.00 43.22 217 THR A N 1
ATOM 1612 C CA . THR A 1 217 ? 8.752 -23.814 24.712 1.00 43.22 217 THR A CA 1
ATOM 1613 C C . THR A 1 217 ? 8.900 -24.348 26.131 1.00 43.22 217 THR A C 1
ATOM 1615 O O . THR A 1 217 ? 9.999 -24.407 26.678 1.00 43.22 217 THR A O 1
ATOM 1618 N N . VAL A 1 218 ? 7.777 -24.701 26.757 1.00 43.47 218 VAL A N 1
ATOM 1619 C CA . VAL A 1 218 ? 7.765 -25.594 27.913 1.00 43.47 218 VAL A CA 1
ATOM 1620 C C . VAL A 1 218 ? 8.028 -26.983 27.350 1.00 43.47 218 VAL A C 1
ATOM 1622 O O . VAL A 1 218 ? 7.118 -27.780 27.104 1.00 43.47 218 VAL A O 1
ATOM 1625 N N . GLU A 1 219 ? 9.301 -27.244 27.054 1.00 45.72 219 GLU A N 1
ATOM 1626 C CA . GLU A 1 219 ? 9.748 -28.610 26.860 1.00 45.72 219 GLU A CA 1
ATOM 1627 C C . GLU A 1 219 ? 9.449 -29.382 28.141 1.00 45.72 219 GLU A C 1
ATOM 1629 O O . GLU A 1 219 ? 9.764 -28.980 29.263 1.00 45.72 219 GLU A O 1
ATOM 1634 N N . HIS A 1 220 ? 8.738 -30.478 27.934 1.00 50.41 220 HIS A N 1
ATOM 1635 C CA . HIS A 1 220 ? 8.308 -31.401 28.953 1.00 50.41 220 HIS A CA 1
ATOM 1636 C C . HIS A 1 220 ? 9.538 -32.004 29.635 1.00 50.41 220 HIS A C 1
ATOM 1638 O O . HIS A 1 220 ? 10.215 -32.859 29.070 1.00 50.41 220 HIS A O 1
ATOM 1644 N N . GLY A 1 221 ? 9.806 -31.577 30.867 1.00 46.44 221 GLY A N 1
ATOM 1645 C CA . GLY A 1 221 ? 10.906 -32.090 31.672 1.00 46.44 221 GLY A CA 1
ATOM 1646 C C . GLY A 1 221 ? 10.542 -32.158 33.149 1.00 46.44 221 GLY A C 1
ATOM 1647 O O . GLY A 1 221 ? 10.753 -31.206 33.885 1.00 46.44 221 GLY A O 1
ATOM 1648 N N . CYS A 1 222 ? 10.059 -33.331 33.559 1.00 41.47 222 CYS A N 1
ATOM 1649 C CA . CYS A 1 222 ? 9.949 -33.834 34.932 1.00 41.47 222 CYS A CA 1
ATOM 1650 C C . CYS A 1 222 ? 8.939 -33.193 35.901 1.00 41.47 222 CYS A C 1
ATOM 1652 O O . CYS A 1 222 ? 9.120 -32.120 36.468 1.00 41.47 222 CYS A O 1
ATOM 1654 N N . MET A 1 223 ? 7.931 -34.014 36.215 1.00 50.66 223 MET A N 1
ATOM 1655 C CA . MET A 1 223 ? 7.188 -34.013 37.470 1.00 50.66 223 MET A CA 1
ATOM 1656 C C . MET A 1 223 ? 8.128 -33.915 38.684 1.00 50.66 223 MET A C 1
ATOM 1658 O O . MET A 1 223 ? 8.803 -34.890 39.002 1.00 50.66 223 MET A O 1
ATOM 1662 N N . VAL A 1 224 ? 8.081 -32.803 39.419 1.00 44.69 224 VAL A N 1
ATOM 1663 C CA . VAL A 1 224 ? 8.243 -32.787 40.884 1.00 44.69 224 VAL A CA 1
ATOM 1664 C C . VAL A 1 224 ? 7.322 -31.695 41.453 1.00 44.69 224 VAL A C 1
ATOM 1666 O O . VAL A 1 224 ? 7.633 -30.510 41.433 1.00 44.69 224 VAL A O 1
ATOM 1669 N N . LEU A 1 225 ? 6.142 -32.102 41.922 1.00 49.00 225 LEU A N 1
ATOM 1670 C CA . LEU A 1 225 ? 5.294 -31.353 42.869 1.00 49.00 225 LEU A CA 1
ATOM 1671 C C . LEU A 1 225 ? 5.934 -31.393 44.279 1.00 49.00 225 LEU A C 1
ATOM 1673 O O . LEU A 1 225 ? 6.725 -32.302 44.532 1.00 49.00 225 LEU A O 1
ATOM 1677 N N . PRO A 1 226 ? 5.417 -30.672 45.294 1.00 57.91 226 PRO A N 1
ATOM 1678 C CA . PRO A 1 226 ? 5.001 -29.268 45.417 1.00 57.91 226 PRO A CA 1
ATOM 1679 C C . PRO A 1 226 ? 5.678 -28.629 46.668 1.00 57.91 226 PRO A C 1
ATOM 1681 O O . PRO A 1 226 ? 6.528 -29.254 47.287 1.00 57.91 226 PRO A O 1
ATOM 1684 N N . LEU A 1 227 ? 5.221 -27.447 47.108 1.00 49.81 227 LEU A N 1
ATOM 1685 C CA . LEU A 1 227 ? 5.615 -26.693 48.324 1.00 49.81 227 LEU A CA 1
ATOM 1686 C C . LEU A 1 227 ? 6.708 -25.650 48.082 1.00 49.81 227 LEU A C 1
ATOM 1688 O O . LEU A 1 227 ? 7.888 -25.961 48.097 1.00 49.81 227 LEU A O 1
ATOM 1692 N N . ILE A 1 228 ? 6.269 -24.403 47.912 1.00 53.16 228 ILE A N 1
ATOM 1693 C CA . ILE A 1 228 ? 6.850 -23.126 48.375 1.00 53.16 228 ILE A CA 1
ATOM 1694 C C . ILE A 1 228 ? 6.284 -22.072 47.423 1.00 53.16 228 ILE A C 1
ATOM 1696 O O . ILE A 1 228 ? 6.564 -22.091 46.231 1.00 53.16 228 ILE A O 1
ATOM 1700 N N . GLY A 1 229 ? 5.439 -21.173 47.932 1.00 46.53 229 GLY A N 1
ATOM 1701 C CA . GLY A 1 229 ? 4.951 -20.067 47.104 1.00 46.53 229 GLY A CA 1
ATOM 1702 C C . GLY A 1 229 ? 3.647 -19.396 47.516 1.00 46.53 229 GLY A C 1
ATOM 1703 O O . GLY A 1 229 ? 3.225 -18.468 46.843 1.00 46.53 229 GLY A O 1
ATOM 1704 N N . PHE A 1 230 ? 3.026 -19.775 48.635 1.00 46.50 230 PHE A N 1
ATOM 1705 C CA . PHE A 1 230 ? 1.901 -19.031 49.231 1.00 46.50 230 PHE A CA 1
ATOM 1706 C C . PHE A 1 230 ? 2.305 -17.658 49.833 1.00 46.50 230 PHE A C 1
ATOM 1708 O O . PHE A 1 230 ? 1.561 -17.088 50.625 1.00 46.50 230 PHE A O 1
ATOM 1715 N N . LEU A 1 231 ? 3.464 -17.092 49.467 1.00 48.75 231 LEU A N 1
ATOM 1716 C CA . LEU A 1 231 ? 4.053 -15.909 50.113 1.00 48.75 231 LEU A CA 1
ATOM 1717 C C . LEU A 1 231 ? 4.083 -14.633 49.246 1.00 48.75 231 LEU A C 1
ATOM 1719 O O . LEU A 1 231 ? 4.817 -13.705 49.567 1.00 48.75 231 LEU A O 1
ATOM 1723 N N . CYS A 1 232 ? 3.289 -14.545 48.172 1.00 45.59 232 CYS A N 1
ATOM 1724 C CA . CYS A 1 232 ? 3.199 -13.309 47.369 1.00 45.59 232 CYS A CA 1
ATOM 1725 C C . CYS A 1 232 ? 1.785 -12.716 47.240 1.00 45.59 232 CYS A C 1
ATOM 1727 O O . CYS A 1 232 ? 1.630 -11.655 46.645 1.00 45.59 232 CYS A O 1
ATOM 1729 N N . ILE A 1 233 ? 0.760 -13.315 47.857 1.00 47.06 233 ILE A N 1
ATOM 1730 C CA . ILE A 1 233 ? -0.620 -12.777 47.825 1.00 47.06 233 ILE A CA 1
ATOM 1731 C C . ILE A 1 233 ? -0.887 -11.780 48.982 1.00 47.06 233 ILE A C 1
ATOM 1733 O O . ILE A 1 233 ? -1.951 -11.179 49.067 1.00 47.06 233 ILE A O 1
ATOM 1737 N N . ALA A 1 234 ? 0.097 -11.508 49.848 1.00 48.38 234 ALA A N 1
ATOM 1738 C CA . ALA A 1 234 ? -0.089 -10.668 51.040 1.00 48.38 234 ALA A CA 1
ATOM 1739 C C . ALA A 1 234 ? 0.340 -9.186 50.913 1.00 48.38 234 ALA A C 1
ATOM 1741 O O . ALA A 1 234 ? 0.301 -8.477 51.913 1.00 48.38 234 ALA A O 1
ATOM 1742 N N . VAL A 1 235 ? 0.722 -8.678 49.730 1.00 48.53 235 VAL A N 1
ATOM 1743 C CA . VAL A 1 235 ? 1.166 -7.262 49.581 1.00 48.53 235 VAL A CA 1
ATOM 1744 C C . VAL A 1 235 ? 0.260 -6.421 48.658 1.00 48.53 235 VAL A C 1
ATOM 1746 O O . VAL A 1 235 ? 0.403 -5.207 48.573 1.00 48.53 235 VAL A O 1
ATOM 1749 N N . GLY A 1 236 ? -0.758 -7.015 48.026 1.00 41.94 236 GLY A N 1
ATOM 1750 C CA . GLY A 1 236 ? -1.647 -6.312 47.082 1.00 41.94 236 GLY A CA 1
ATOM 1751 C C . GLY A 1 236 ? -2.925 -5.691 47.667 1.00 41.94 236 GLY A C 1
ATOM 1752 O O . GLY A 1 236 ? -3.726 -5.144 46.916 1.00 41.94 236 GLY A O 1
ATOM 1753 N N . LEU A 1 237 ? -3.155 -5.775 48.980 1.00 45.53 237 LEU A N 1
ATOM 1754 C CA . LEU A 1 237 ? -4.369 -5.277 49.651 1.00 45.53 237 LEU A CA 1
ATOM 1755 C C . LEU A 1 237 ? -4.035 -4.146 50.637 1.00 45.53 237 LEU A C 1
ATOM 1757 O O . LEU A 1 237 ? -4.360 -4.211 51.816 1.00 45.53 237 LEU A O 1
ATOM 1761 N N . ALA A 1 238 ? -3.365 -3.094 50.159 1.00 48.38 238 ALA A N 1
ATOM 1762 C CA . ALA A 1 238 ? -3.119 -1.884 50.954 1.00 48.38 238 ALA A CA 1
ATOM 1763 C C . ALA A 1 238 ? -3.195 -0.569 50.153 1.00 48.38 238 ALA A C 1
ATOM 1765 O O . ALA A 1 238 ? -2.690 0.455 50.599 1.00 48.38 238 ALA A O 1
ATOM 1766 N N . VAL A 1 239 ? -3.865 -0.554 48.992 1.00 46.84 239 VAL A N 1
ATOM 1767 C CA . VAL A 1 239 ? -4.156 0.689 48.247 1.00 46.84 239 VAL A CA 1
ATOM 1768 C C . VAL A 1 239 ? -5.619 0.698 47.805 1.00 46.84 239 VAL A C 1
ATOM 1770 O O . VAL A 1 239 ? -5.952 0.733 46.627 1.00 46.84 239 VAL A O 1
ATOM 1773 N N . LYS A 1 240 ? -6.537 0.614 48.772 1.00 48.69 240 LYS A N 1
ATOM 1774 C CA . LYS A 1 240 ? -7.963 0.869 48.523 1.00 48.69 240 LYS A CA 1
ATOM 1775 C C . LYS A 1 240 ? -8.648 1.541 49.705 1.00 48.69 240 LYS A C 1
ATOM 1777 O O . LYS A 1 240 ? -9.711 1.110 50.109 1.00 48.69 240 LYS A O 1
ATOM 1782 N N . VAL A 1 241 ? -8.061 2.605 50.256 1.00 51.50 241 VAL A N 1
ATOM 1783 C CA . VAL A 1 241 ? -8.792 3.556 51.113 1.00 51.50 241 VAL A CA 1
ATOM 1784 C C . VAL A 1 241 ? -8.134 4.936 51.023 1.00 51.50 241 VAL A C 1
ATOM 1786 O O . VAL A 1 241 ? -7.184 5.211 51.746 1.00 51.50 241 VAL A O 1
ATOM 1789 N N . ARG A 1 242 ? -8.629 5.792 50.120 1.00 45.56 242 ARG A N 1
ATOM 1790 C CA . ARG A 1 242 ? -8.755 7.263 50.253 1.00 45.56 242 ARG A CA 1
ATOM 1791 C C . ARG A 1 242 ? -8.958 7.881 48.872 1.00 45.56 242 ARG A C 1
ATOM 1793 O O . ARG A 1 242 ? -7.993 8.214 48.196 1.00 45.56 242 ARG A O 1
ATOM 1800 N N . ARG A 1 243 ? -10.223 8.036 48.485 1.00 42.97 243 ARG A N 1
ATOM 1801 C CA . ARG A 1 243 ? -10.768 9.190 47.745 1.00 42.97 243 ARG A CA 1
ATOM 1802 C C . ARG A 1 243 ? -12.258 8.943 47.517 1.00 42.97 243 ARG A C 1
ATOM 1804 O O . ARG A 1 243 ? -12.709 8.606 46.434 1.00 42.97 243 ARG A O 1
ATOM 1811 N N . VAL A 1 244 ? -13.002 9.075 48.605 1.00 45.91 244 VAL A N 1
ATOM 1812 C CA . VAL A 1 244 ? -14.394 9.518 48.583 1.00 45.91 244 VAL A CA 1
ATOM 1813 C C . VAL A 1 244 ? -14.420 10.737 49.499 1.00 45.91 244 VAL A C 1
ATOM 1815 O O . VAL A 1 244 ? -13.715 10.741 50.510 1.00 45.91 244 VAL A O 1
ATOM 1818 N N . LEU A 1 245 ? -15.218 11.734 49.117 1.00 49.88 245 LEU A N 1
ATOM 1819 C CA . LEU A 1 245 ? -15.427 13.049 49.734 1.00 49.88 245 LEU A CA 1
ATOM 1820 C C . LEU A 1 245 ? -14.505 14.166 49.220 1.00 49.88 245 LEU A C 1
ATOM 1822 O O . LEU A 1 245 ? -13.555 14.580 49.880 1.00 49.88 245 LEU A O 1
ATOM 1826 N N . LYS A 1 246 ? -14.875 14.725 48.063 1.00 40.16 246 LYS A N 1
ATOM 1827 C CA . LYS A 1 246 ? -15.183 16.158 48.025 1.00 40.16 246 LYS A CA 1
ATOM 1828 C C . LYS A 1 246 ? -16.223 16.444 46.943 1.00 40.16 246 LYS A C 1
ATOM 1830 O O . LYS A 1 246 ? -15.915 16.523 45.761 1.00 40.16 246 LYS A O 1
ATOM 1835 N N . GLN A 1 247 ? -17.463 16.481 47.405 1.00 40.91 247 GLN A N 1
ATOM 1836 C CA . GLN A 1 247 ? -18.583 17.151 46.777 1.00 40.91 247 GLN A CA 1
ATOM 1837 C C . GLN A 1 247 ? -18.587 18.542 47.407 1.00 40.91 247 GLN A C 1
ATOM 1839 O O . GLN A 1 247 ? -18.699 18.626 48.625 1.00 40.91 247 GLN A O 1
ATOM 1844 N N . ASP A 1 248 ? -18.384 19.576 46.601 1.00 52.38 248 ASP A N 1
ATOM 1845 C CA . ASP A 1 248 ? -18.787 20.942 46.915 1.00 52.38 248 ASP A CA 1
ATOM 1846 C C . ASP A 1 248 ? -19.437 21.483 45.638 1.00 52.38 248 ASP A C 1
ATOM 1848 O O . ASP A 1 248 ? -18.844 21.440 44.556 1.00 52.38 248 ASP A O 1
ATOM 1852 N N . ASP A 1 249 ? -20.692 21.892 45.799 1.00 54.06 249 ASP A N 1
ATOM 1853 C CA . ASP A 1 249 ? -21.482 22.720 44.896 1.00 54.06 249 ASP A CA 1
ATOM 1854 C C . ASP A 1 249 ? -20.706 23.967 44.443 1.00 54.06 249 ASP A C 1
ATOM 1856 O O . ASP A 1 249 ? -19.801 24.406 45.153 1.00 54.06 249 ASP A O 1
ATOM 1860 N N . VAL A 1 250 ? -21.100 24.569 43.310 1.00 47.75 250 VAL A N 1
ATOM 1861 C CA . VAL A 1 250 ? -21.305 26.027 43.147 1.00 47.75 250 VAL A CA 1
ATOM 1862 C C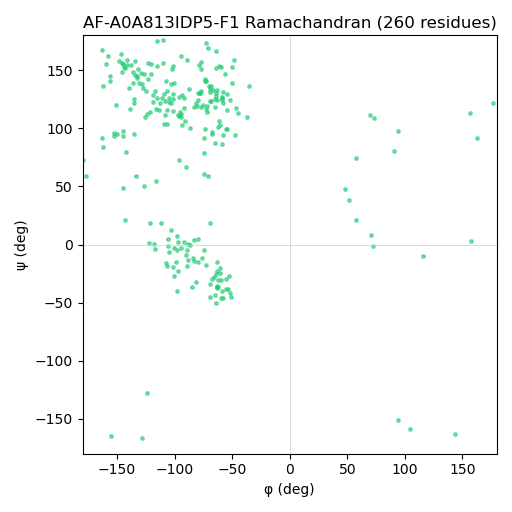 . VAL A 1 250 ? -21.682 26.365 41.693 1.00 47.75 250 VAL A C 1
ATOM 1864 O O . VAL A 1 250 ? -20.921 26.129 40.760 1.00 47.75 250 VAL A O 1
ATOM 1867 N N . SER A 1 251 ? -22.861 26.989 41.602 1.00 51.81 251 SER A N 1
ATOM 1868 C CA . SER A 1 251 ? -23.288 28.079 40.712 1.00 51.81 251 SER A CA 1
ATOM 1869 C C . SER A 1 251 ? -23.550 27.825 39.227 1.00 51.81 251 SER A C 1
ATOM 1871 O O . SER A 1 251 ? -22.643 27.736 38.404 1.00 51.81 251 SER A O 1
ATOM 1873 N N . ASP A 1 252 ? -24.849 27.883 38.914 1.00 51.56 252 ASP A N 1
ATOM 1874 C CA . ASP A 1 252 ? -25.394 28.630 37.780 1.00 51.56 252 ASP A CA 1
ATOM 1875 C C . ASP A 1 252 ? -24.622 29.937 37.537 1.00 51.56 252 ASP A C 1
ATOM 1877 O O . ASP A 1 252 ? -24.355 30.673 38.484 1.00 51.56 252 ASP A O 1
ATOM 1881 N N . ASP A 1 253 ? -24.323 30.254 36.279 1.00 53.28 253 ASP A N 1
ATOM 1882 C CA . ASP A 1 253 ? -24.617 31.588 35.758 1.00 53.28 253 ASP A CA 1
ATOM 1883 C C . ASP A 1 253 ? -24.601 31.603 34.228 1.00 53.28 253 ASP A C 1
ATOM 1885 O O . ASP A 1 253 ? -23.763 31.007 33.548 1.00 53.28 253 ASP A O 1
ATOM 1889 N N . ALA A 1 254 ? -25.614 32.287 33.716 1.00 52.81 254 ALA A N 1
ATOM 1890 C CA . ALA A 1 254 ? -25.882 32.548 32.321 1.00 52.81 254 ALA A CA 1
ATOM 1891 C C . ALA A 1 254 ? -24.784 33.400 31.671 1.00 52.81 254 ALA A C 1
ATOM 1893 O O . ALA A 1 254 ? -24.225 34.289 32.306 1.00 52.81 254 ALA A O 1
ATOM 1894 N N . HIS A 1 255 ? -24.592 33.241 30.360 1.00 51.56 255 HIS A N 1
ATOM 1895 C CA . HIS A 1 255 ? -24.413 34.416 29.513 1.00 51.56 255 HIS A CA 1
ATOM 1896 C C . HIS A 1 255 ? -24.902 34.181 28.083 1.00 51.56 255 HIS A C 1
ATOM 1898 O O . HIS A 1 255 ? -24.437 33.308 27.353 1.00 51.56 255 HIS A O 1
ATOM 1904 N N . GLU A 1 256 ? -25.874 35.020 27.732 1.00 48.72 256 GLU A N 1
ATOM 1905 C CA . GLU A 1 256 ? -26.271 35.409 26.387 1.00 48.72 256 GLU A CA 1
ATOM 1906 C C . GLU A 1 256 ? -25.072 35.860 25.539 1.00 48.72 256 GLU A C 1
ATOM 1908 O O . GLU A 1 256 ? -24.109 36.431 26.051 1.00 48.72 256 GLU A O 1
ATOM 1913 N N . GLY A 1 257 ? -25.178 35.693 24.219 1.00 51.78 257 GLY A N 1
ATOM 1914 C CA . GLY A 1 257 ? -24.197 36.235 23.283 1.00 51.78 257 GLY A CA 1
ATOM 1915 C C . GLY A 1 257 ? -24.550 35.995 21.821 1.00 51.78 257 GLY A C 1
ATOM 1916 O O . GLY A 1 257 ? -23.790 35.364 21.098 1.00 51.78 257 GLY A O 1
ATOM 1917 N N . TYR A 1 258 ? -25.713 36.489 21.393 1.00 52.59 258 TYR A N 1
ATOM 1918 C CA . TYR A 1 258 ? -26.023 36.724 19.980 1.00 52.59 258 TYR A CA 1
ATOM 1919 C C . TYR A 1 258 ? -25.086 37.816 19.441 1.00 52.59 258 TYR A C 1
ATOM 1921 O O . TYR A 1 258 ? -25.076 38.920 19.980 1.00 52.59 258 TYR A O 1
ATOM 1929 N N . LEU A 1 259 ? -24.353 37.547 18.360 1.00 58.31 259 LEU A N 1
ATOM 1930 C CA . LEU A 1 259 ? -23.794 38.590 17.497 1.00 58.31 259 LEU A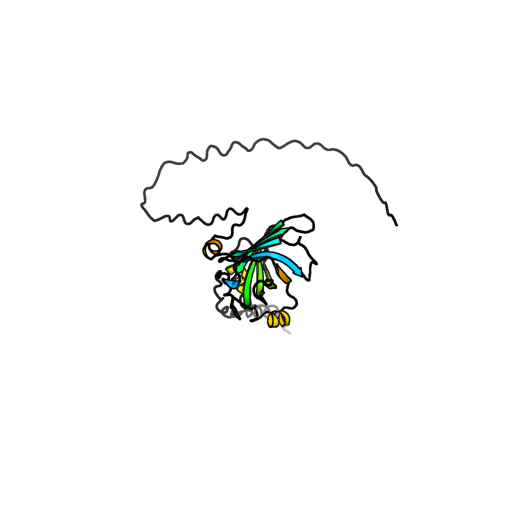 CA 1
ATOM 1931 C C . LEU A 1 259 ? -23.618 38.044 16.079 1.00 58.31 259 LEU A C 1
ATOM 1933 O O . LEU A 1 259 ? -22.647 37.375 15.740 1.00 58.31 259 LEU A O 1
ATOM 1937 N N . SER A 1 260 ? -24.629 38.332 15.269 1.00 54.00 260 SER A N 1
ATOM 1938 C CA . SER A 1 260 ? -24.583 38.367 13.813 1.00 54.00 260 SER A CA 1
ATOM 1939 C C . SER A 1 260 ? -23.737 39.554 13.351 1.00 54.00 260 SER A C 1
ATOM 1941 O O . SER A 1 260 ? -23.930 40.666 13.843 1.00 54.00 260 SER A O 1
ATOM 1943 N N . ILE A 1 261 ? -22.842 39.319 12.391 1.00 57.59 261 ILE A N 1
ATOM 1944 C CA . ILE A 1 261 ? -22.209 40.357 11.573 1.00 57.59 261 ILE A CA 1
ATOM 1945 C C . ILE A 1 261 ? -22.335 39.927 10.108 1.00 57.59 261 ILE A C 1
ATOM 1947 O O . ILE A 1 261 ? -22.253 38.739 9.795 1.00 57.59 261 ILE A O 1
ATOM 1951 N N . GLU A 1 262 ? -22.635 40.944 9.308 1.00 62.66 262 GLU A N 1
ATOM 1952 C CA . GLU A 1 262 ? -22.923 41.029 7.872 1.00 62.66 262 GLU A CA 1
ATOM 1953 C C . GLU A 1 262 ? -21.888 40.382 6.941 1.00 62.66 262 GLU A C 1
ATOM 1955 O O . GLU A 1 262 ? -20.683 40.364 7.284 1.00 62.66 262 GLU A O 1
#

Sequence (262 aa):
MFASCRNPGLLILAALLASSGEMVAAEPDRPSLMIQEVPEAMRLRGNAAWCNDPDETMRYVFPYPVEFRAAGYVWSAPKKDGSATELGVGVLLTKAELKGDAASAWETGYLVAKRFTPDALNSTFCACEYASRGLPGGPVVLSDYEVATVKNSAHLPFAEVCAPSARYCPSDNHTAFEVMGAAMTEVFTDCEYISAAEASKAPYVEGEAVAFSATATVEHGCMVLPLIGFLCIAVGLAVKVRRVLKQDDVSDDAHEGYLSIE

Radius of gyration: 29.51 Å; Cα contacts (8 Å, |Δi|>4): 432; chains: 1; bounding box: 100×75×68 Å